Protein AF-0000000084433497 (afdb_homodimer)

pLDDT: mean 84.09, std 23.2, range [28.56, 98.94]

Radius of gyration: 24.44 Å; Cα contacts (8 Å, |Δi|>4): 474; chains: 2; bounding box: 40×87×86 Å

InterPro domains:
  IPR014905 HIRAN domain [PF08797] (32-106)
  IPR014905 HIRAN domain [SM00910] (31-132)

Sequence (270 aa):
MSNIQKPDSDITNFVGFIQKGGKLKSFGKDIFLIEVHVAGLDYIDDIDEIFNELEVNARLELFREAKNEYDKHAILVKYNGQKIGYVPRKDNYVLSKLMDGGKQLYGVVESFGIDEVYEGYPFKFVNFKIFLKDHMSNIQKPDSDITNFVGFIQKGGKLKSFGKDIFLIEVHVAGLDYIDDIDEIFNELEVNARLELFREAKNEYDKHAILVKYNGQKIGYVPRKDNYVLSKLMDGGKQLYGVVESFGIDEVYEGYPFKFVNFKIFLKDH

Foldseek 3Di:
DPPPPPPDVVVVVVVVCVVVPVPPPPQPDWAWDDKDKFPPQVVFPCSVVVVVVDDAFAKKAWDADCPDPVANQWIFIDDPNHTRHTGDRVPRVVVSVCVVVPWGKIKGWHDWDWDQDPPGDIDIITMIIMTTRDD/DPPPPDDDVVVVVVVVCVVVVNPPPPQPPWAWDDKDKFPPQVVFPCSVVVVVVDDAFAKKAWDADCPDPVANQWIFIDDPNHTRHTGDRVPRVVVSVCVVVPWGKIKGWHDWDWDQDPPGDIDIITMIIMTTNDD

Secondary structure (DSSP, 8-state):
--------HHHHHHHHHHHTT---------EEEEEEEPBTGGG-TTHHHHHHH--TT-EEEEEE-TT-SS-TT-EEEEETTEEEEE--GGGHHHHHHHHHTT--EEEEEEEEEEEE-GGG-EEEEEEEEEEE---/--------HHHHHHHHHHHTT---------EEEEEEEPBTGGG-TTHHHHHHH--TT-EEEEEE-TT-SS-TT-EEEEETTEEEEE--GGGHHHHHHHHHTT--EEEEEEEEEEEE-GGG-EEEEEEEEEEE---

Nearest PDB structures (foldseek):
  3k2y-assembly1_A  TM=7.939E-01  e=2.963E-07  Lactiplantibacillus plantarum
  4xzg-assembly1_A  TM=7.074E-01  e=1.454E-05  Homo sapiens
  8xaw-assembly1_D  TM=4.330E-01  e=8.817E-01  Escherichia coli
  8csp-assembly1_H  TM=4.827E-01  e=5.227E+00  Homo sapiens
  8csu-assembly1_H  TM=4.860E-01  e=5.227E+00  Homo sapiens

Structure (mmCIF, N/CA/C/O backbone):
data_AF-0000000084433497-model_v1
#
loop_
_entity.id
_entity.type
_entity.pdbx_description
1 polymer 'HIRAN domain-containing protein'
#
loop_
_atom_site.group_PDB
_atom_site.id
_atom_site.type_symbol
_atom_site.label_atom_id
_atom_site.label_alt_id
_atom_site.label_comp_id
_atom_site.label_asym_id
_atom_site.label_entity_id
_atom_site.label_seq_id
_atom_site.pdbx_PDB_ins_code
_atom_site.Cartn_x
_atom_site.Cartn_y
_atom_site.Cartn_z
_atom_site.occupancy
_atom_site.B_iso_or_equiv
_atom_site.auth_seq_id
_atom_site.auth_comp_id
_atom_site.auth_asym_id
_atom_site.auth_atom_id
_atom_site.pdbx_PDB_model_num
ATOM 1 N N . MET A 1 1 ? -16.547 53.562 -1.597 1 29.92 1 MET A N 1
ATOM 2 C CA . MET A 1 1 ? -16.344 53.031 -2.939 1 29.92 1 MET A CA 1
ATOM 3 C C . MET A 1 1 ? -15.93 51.562 -2.883 1 29.92 1 MET A C 1
ATOM 5 O O . MET A 1 1 ? -14.914 51.219 -2.266 1 29.92 1 MET A O 1
ATOM 9 N N . SER A 1 2 ? -16.906 50.625 -2.893 1 29.84 2 SER A N 1
ATOM 10 C CA . SER A 1 2 ? -16.922 49.219 -2.449 1 29.84 2 SER A CA 1
ATOM 11 C C . SER A 1 2 ? -16.078 48.344 -3.359 1 29.84 2 SER A C 1
ATOM 13 O O . SER A 1 2 ? -16.312 48.281 -4.566 1 29.84 2 SER A O 1
ATOM 15 N N . ASN A 1 3 ? -14.805 48.25 -3.154 1 28.56 3 ASN A N 1
ATOM 16 C CA . ASN A 1 3 ? -13.812 47.531 -3.941 1 28.56 3 ASN A CA 1
ATOM 17 C C . ASN A 1 3 ? -14.172 46.031 -4.07 1 28.56 3 ASN A C 1
ATOM 19 O O . ASN A 1 3 ? -14.039 45.281 -3.111 1 28.56 3 ASN A O 1
ATOM 23 N N . ILE A 1 4 ? -15.125 45.719 -4.859 1 32.56 4 ILE A N 1
ATOM 24 C CA . ILE A 1 4 ? -15.625 44.375 -5.148 1 32.56 4 ILE A CA 1
ATOM 25 C C . ILE A 1 4 ? -14.484 43.5 -5.648 1 32.56 4 ILE A C 1
ATOM 27 O O . ILE A 1 4 ? -13.828 43.812 -6.645 1 32.56 4 ILE A O 1
ATOM 31 N N . GLN A 1 5 ? -13.773 42.844 -4.73 1 35.19 5 GLN A N 1
ATOM 32 C CA . GLN A 1 5 ? -12.688 41.906 -5.008 1 35.19 5 GLN A CA 1
ATOM 33 C C . GLN A 1 5 ? -13.086 40.938 -6.109 1 35.19 5 GLN A C 1
ATOM 35 O O . GLN A 1 5 ? -14.18 40.344 -6.082 1 35.19 5 GLN A O 1
ATOM 40 N N . LYS A 1 6 ? -12.43 40.969 -7.246 1 39.44 6 LYS A N 1
ATOM 41 C CA . LYS A 1 6 ? -12.594 40.219 -8.492 1 39.44 6 LYS A CA 1
ATOM 42 C C . LYS A 1 6 ? -12.625 38.719 -8.227 1 39.44 6 LYS A C 1
ATOM 44 O O . LYS A 1 6 ? -11.789 38.188 -7.484 1 39.44 6 LYS A O 1
ATOM 49 N N . PRO A 1 7 ? -13.789 38.062 -8.438 1 37.16 7 PRO A N 1
ATOM 50 C CA . PRO A 1 7 ? -13.875 36.625 -8.258 1 37.16 7 PRO A CA 1
ATOM 51 C C . PRO A 1 7 ? -12.68 35.875 -8.844 1 37.16 7 PRO A C 1
ATOM 53 O O . PRO A 1 7 ? -12.078 36.344 -9.82 1 37.16 7 PRO A O 1
ATOM 56 N N . ASP A 1 8 ? -11.984 35.156 -8.047 1 35.94 8 ASP A N 1
ATOM 57 C CA . ASP A 1 8 ? -10.781 34.438 -8.422 1 35.94 8 ASP A CA 1
ATOM 58 C C . ASP A 1 8 ? -10.969 33.719 -9.758 1 35.94 8 ASP A C 1
ATOM 60 O O . ASP A 1 8 ? -12.008 33.094 -9.984 1 35.94 8 ASP A O 1
ATOM 64 N N . SER A 1 9 ? -10.227 34 -10.727 1 43.66 9 SER A N 1
ATOM 65 C CA . SER A 1 9 ? -10.164 33.625 -12.133 1 43.66 9 SER A CA 1
ATOM 66 C C . SER A 1 9 ? -10.289 32.094 -12.281 1 43.66 9 SER A C 1
ATOM 68 O O . SER A 1 9 ? -10.922 31.609 -13.219 1 4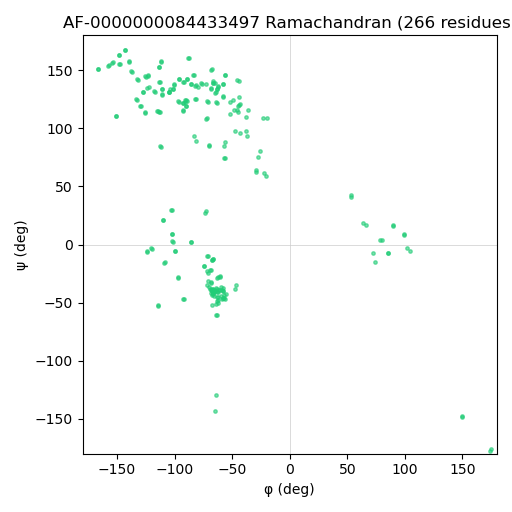3.66 9 SER A O 1
ATOM 70 N N . ASP A 1 10 ? -9.641 31.453 -11.305 1 42.16 10 ASP A N 1
ATOM 71 C CA . ASP A 1 10 ? -9.602 30.016 -11.461 1 42.16 10 ASP A CA 1
ATOM 72 C C . ASP A 1 10 ? -10.992 29.406 -11.258 1 42.16 10 ASP A C 1
ATOM 74 O O . ASP A 1 10 ? -11.367 28.453 -11.945 1 42.16 10 ASP A O 1
ATOM 78 N N . ILE A 1 11 ? -11.719 29.906 -10.352 1 42.97 11 ILE A N 1
ATOM 79 C CA . ILE A 1 11 ? -13.102 29.484 -10.188 1 42.97 11 ILE A CA 1
ATOM 80 C C . ILE A 1 11 ? -13.922 29.891 -11.406 1 42.97 11 ILE A C 1
ATOM 82 O O . ILE A 1 11 ? -14.727 29.109 -11.914 1 42.97 11 ILE A O 1
ATOM 86 N N . THR A 1 12 ? -13.617 31.031 -11.867 1 45.81 12 THR A N 1
ATOM 87 C CA . THR A 1 12 ? -14.352 31.562 -13.016 1 45.81 12 THR A CA 1
ATOM 88 C C . THR A 1 12 ? -14.055 30.734 -14.266 1 45.81 12 THR A C 1
ATOM 90 O O . THR A 1 12 ? -14.969 30.422 -15.031 1 45.81 12 THR A O 1
ATOM 93 N N . ASN A 1 13 ? -12.766 30.312 -14.375 1 47.28 13 ASN A N 1
ATOM 94 C CA . ASN A 1 13 ? -12.438 29.484 -15.523 1 47.28 13 ASN A CA 1
ATOM 95 C C . ASN A 1 13 ? -13.039 28.094 -15.391 1 47.28 13 ASN A C 1
ATOM 97 O O . ASN A 1 13 ? -13.461 27.484 -16.391 1 47.28 13 ASN A O 1
ATOM 101 N N . PHE A 1 14 ? -13.102 27.578 -14.102 1 45.62 14 PHE A N 1
ATOM 102 C CA . PHE A 1 14 ? -13.812 26.328 -13.867 1 45.62 14 PHE A CA 1
ATOM 103 C C . PHE A 1 14 ? -15.305 26.484 -14.133 1 45.62 14 PHE A C 1
ATOM 105 O O . PHE A 1 14 ? -15.914 25.641 -14.789 1 45.62 14 PHE A O 1
ATOM 112 N N . VAL A 1 15 ? -15.82 27.469 -13.703 1 44.88 15 VAL A N 1
ATOM 113 C CA . VAL A 1 15 ? -17.234 27.75 -13.969 1 44.88 15 VAL A CA 1
ATOM 114 C C . VAL A 1 15 ? -17.438 27.938 -15.469 1 44.88 15 VAL A C 1
ATOM 116 O O . VAL A 1 15 ? -18.406 27.406 -16.047 1 44.88 15 VAL A O 1
ATOM 119 N N . GLY A 1 16 ? -16.625 28.734 -16.047 1 45.44 16 GLY A N 1
ATOM 120 C CA . GLY A 1 16 ? -16.703 28.969 -17.484 1 45.44 16 GLY A CA 1
ATOM 121 C C . GLY A 1 16 ? -16.531 27.703 -18.297 1 45.44 16 GLY A C 1
ATOM 122 O O . GLY A 1 16 ? -17.219 27.5 -19.297 1 45.44 16 GLY A O 1
ATOM 123 N N . PHE A 1 17 ? -15.508 26.891 -17.953 1 43.94 17 PHE A N 1
ATOM 124 C CA . PHE A 1 17 ? -15.383 25.594 -18.609 1 43.94 17 PHE A CA 1
ATOM 125 C C . PHE A 1 17 ? -16.656 24.781 -18.453 1 43.94 17 PHE A C 1
ATOM 127 O O . PHE A 1 17 ? -17.141 24.172 -19.406 1 43.94 17 PHE A O 1
ATOM 134 N N . ILE A 1 18 ? -17.25 24.797 -17.25 1 43.66 18 ILE A N 1
ATOM 135 C CA . ILE A 1 18 ? -18.562 24.156 -17.109 1 43.66 18 ILE A CA 1
ATOM 136 C C . ILE A 1 18 ? -19.562 24.812 -18.047 1 43.66 18 ILE A C 1
ATOM 138 O O . ILE A 1 18 ? -20.344 24.125 -18.719 1 43.66 18 ILE A O 1
ATOM 142 N N . GLN A 1 19 ? -19.625 25.938 -18.156 1 45.34 19 GLN A N 1
ATOM 143 C CA . GLN A 1 19 ? -20.578 26.672 -18.969 1 45.34 19 GLN A CA 1
ATOM 144 C C . GLN A 1 19 ? -20.328 26.422 -20.453 1 45.34 19 GLN A C 1
ATOM 146 O O . GLN A 1 19 ? -21.266 26.453 -21.266 1 45.34 19 GLN A O 1
ATOM 151 N N . LYS A 1 20 ? -19.156 26.578 -20.984 1 47.53 20 LYS A N 1
ATOM 152 C CA . LYS A 1 20 ? -18.891 26.438 -22.422 1 47.53 20 LYS A CA 1
ATOM 153 C C . LYS A 1 20 ? -18.938 24.984 -22.859 1 47.53 20 LYS A C 1
ATOM 155 O O . LYS A 1 20 ? -18.484 24.641 -23.953 1 47.53 20 LYS A O 1
ATOM 160 N N . GLY A 1 21 ? -19.609 24.062 -22.344 1 42.56 21 GLY A N 1
ATOM 161 C CA . GLY A 1 21 ? -19.766 22.656 -22.672 1 42.56 21 GLY A CA 1
ATOM 162 C C . GLY A 1 21 ? -18.562 21.812 -22.312 1 42.56 21 GLY A C 1
ATOM 163 O O . GLY A 1 21 ? -18.344 20.75 -22.906 1 42.56 21 GLY A O 1
ATOM 164 N N . GLY A 1 22 ? -17.547 22.531 -22.078 1 41.94 22 GLY A N 1
ATOM 165 C CA . GLY A 1 22 ? -16.375 21.734 -21.734 1 41.94 22 GLY A CA 1
ATOM 166 C C . GLY A 1 22 ? -16.688 20.594 -20.781 1 41.94 22 GLY A C 1
ATOM 167 O O . GLY A 1 22 ? -17.469 20.766 -19.828 1 41.94 22 GLY A O 1
ATOM 168 N N . LYS A 1 23 ? -16.875 19.469 -21.438 1 38.09 23 LYS A N 1
ATOM 169 C CA . LYS A 1 23 ? -17.062 18.266 -20.625 1 38.09 23 LYS A CA 1
ATOM 170 C C . LYS A 1 23 ? -16.172 18.281 -19.391 1 38.09 23 LYS A C 1
ATOM 172 O O . LYS A 1 23 ? -14.977 18.578 -19.5 1 38.09 23 LYS A O 1
ATOM 177 N N . LEU A 1 24 ? -16.703 18.672 -18.266 1 36.91 24 LEU A N 1
ATOM 178 C CA . LEU A 1 24 ? -16.047 18.453 -16.969 1 36.91 24 LEU A CA 1
ATOM 179 C C . LEU A 1 24 ? -15.148 17.219 -17.031 1 36.91 24 LEU A C 1
ATOM 181 O O . LEU A 1 24 ? -15.602 16.125 -17.406 1 36.91 24 LEU A O 1
ATOM 185 N N . LYS A 1 25 ? -13.992 17.281 -17.656 1 40.19 25 LYS A N 1
ATOM 186 C CA . LYS A 1 25 ? -13.117 16.141 -17.438 1 40.19 25 LYS A CA 1
ATOM 187 C C . LYS A 1 25 ? -13.523 15.375 -16.188 1 40.19 25 LYS A C 1
ATOM 189 O O . LYS A 1 25 ? -13.938 15.969 -15.195 1 40.19 25 LYS A O 1
ATOM 194 N N . SER A 1 26 ? -14.062 14.234 -16.312 1 43.25 26 SER A N 1
ATOM 195 C CA . SER A 1 26 ? -14.398 13.391 -15.172 1 43.25 26 SER A CA 1
ATOM 196 C C . SER A 1 26 ? -13.461 13.641 -13.992 1 43.25 26 SER A C 1
ATOM 198 O O . SER A 1 26 ? -12.25 13.492 -14.125 1 43.25 26 SER A O 1
ATOM 200 N N . PHE A 1 27 ? -13.367 14.781 -13.391 1 47.59 27 PHE A N 1
ATOM 201 C CA . PHE A 1 27 ? -12.586 14.984 -12.172 1 47.59 27 PHE A CA 1
ATOM 202 C C . PHE A 1 27 ? -12.391 13.664 -11.43 1 47.59 27 PHE A C 1
ATOM 204 O O . PHE A 1 27 ? -13.32 13.156 -10.797 1 47.59 27 PHE A O 1
ATOM 211 N N . GLY A 1 28 ? -11.742 12.82 -12.148 1 56.59 28 GLY A N 1
ATOM 212 C CA . GLY A 1 28 ? -11.57 11.57 -11.422 1 56.59 28 GLY A CA 1
ATOM 213 C C . GLY A 1 28 ? -11.352 11.766 -9.938 1 56.59 28 GLY A C 1
ATOM 214 O O . GLY A 1 28 ? -10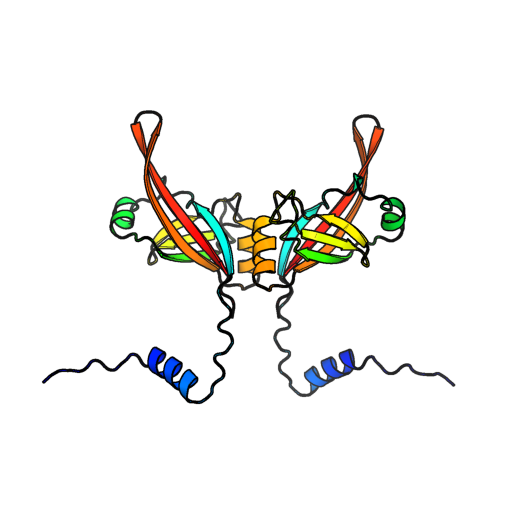.867 12.82 -9.508 1 56.59 28 GLY A O 1
ATOM 215 N N . LYS A 1 29 ? -12.25 11.32 -8.953 1 82.12 29 LYS A N 1
ATOM 216 C CA . LYS A 1 29 ? -12.148 11.391 -7.496 1 82.12 29 LYS A CA 1
ATOM 217 C C . LYS A 1 29 ? -10.82 10.812 -7.004 1 82.12 29 LYS A C 1
ATOM 219 O O . LYS A 1 29 ? -10.383 9.766 -7.48 1 82.12 29 LYS A O 1
ATOM 224 N N . ASP A 1 30 ? -10.039 11.68 -6.25 1 96.75 30 ASP A N 1
ATOM 225 C CA . ASP A 1 30 ? -8.836 11.203 -5.582 1 96.75 30 ASP A CA 1
ATOM 226 C C . ASP A 1 30 ? -9.078 9.859 -4.895 1 96.75 30 ASP A C 1
ATOM 228 O O . ASP A 1 30 ? -10.203 9.562 -4.48 1 96.75 30 ASP A O 1
ATOM 232 N N . ILE A 1 31 ? -8.148 9.07 -4.973 1 98.12 31 ILE A N 1
ATOM 233 C CA . ILE A 1 31 ? -8.273 7.711 -4.457 1 98.12 31 ILE A CA 1
ATOM 234 C C . ILE A 1 31 ? -7.773 7.66 -3.014 1 98.12 31 ILE A C 1
A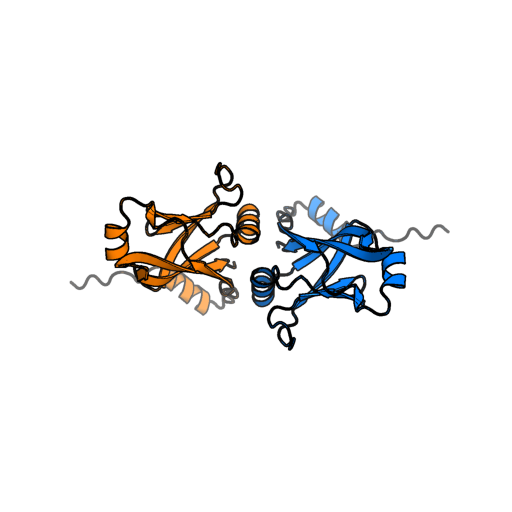TOM 236 O O . ILE A 1 31 ? -6.617 7.988 -2.742 1 98.12 31 ILE A O 1
ATOM 240 N N . PHE A 1 32 ? -8.641 7.238 -2.072 1 98.62 32 PHE A N 1
ATOM 241 C CA . PHE A 1 32 ? -8.211 6.949 -0.708 1 98.62 32 PHE A CA 1
ATOM 242 C C . PHE A 1 32 ? -7.328 5.707 -0.672 1 98.62 32 PHE A C 1
ATOM 244 O O . PHE A 1 32 ? -7.668 4.68 -1.258 1 98.62 32 PHE A O 1
ATOM 251 N N . LEU A 1 33 ? -6.211 5.828 0.073 1 98.88 33 LEU A N 1
ATOM 252 C CA . LEU A 1 33 ? -5.289 4.699 0.069 1 98.88 33 LEU A CA 1
ATOM 253 C C . LEU A 1 33 ? -5.207 4.059 1.451 1 98.88 33 LEU A C 1
ATOM 255 O O . LEU A 1 33 ? -5.402 2.85 1.592 1 98.88 33 LEU A O 1
ATOM 259 N N . ILE A 1 34 ? -4.945 4.879 2.475 1 98.94 34 ILE A N 1
ATOM 260 C CA . ILE A 1 34 ? -4.758 4.312 3.807 1 98.94 34 ILE A CA 1
ATOM 261 C C . ILE A 1 34 ? -4.805 5.422 4.852 1 98.94 34 ILE A C 1
ATOM 263 O O . ILE A 1 34 ? -4.539 6.586 4.543 1 98.94 34 ILE A O 1
ATOM 267 N N . GLU A 1 35 ? -5.23 5.117 6.047 1 98.94 35 GLU A N 1
ATOM 268 C CA . GLU A 1 35 ? -5.141 5.992 7.215 1 98.94 35 GLU A CA 1
ATOM 269 C C . GLU A 1 35 ? -4.043 5.531 8.164 1 98.94 35 GLU A C 1
ATOM 271 O O . GLU A 1 35 ? -3.967 4.348 8.508 1 98.94 35 GLU A O 1
ATOM 276 N N . VAL A 1 36 ? -3.189 6.492 8.57 1 98.88 36 VAL A N 1
ATOM 277 C CA . VAL A 1 36 ? -2.074 6.145 9.445 1 98.88 36 VAL A CA 1
ATOM 278 C C . VAL A 1 36 ? -1.84 7.266 10.453 1 98.88 36 VAL A C 1
ATOM 280 O O . VAL A 1 36 ? -2.447 8.336 10.359 1 98.88 36 VAL A O 1
ATOM 283 N N . HIS A 1 37 ? -1.055 6.977 11.453 1 98.5 37 HIS A N 1
ATOM 284 C CA . HIS A 1 37 ? -0.572 8.023 12.352 1 98.5 37 HIS A CA 1
ATOM 285 C C . HIS A 1 37 ? 0.72 8.641 11.828 1 98.5 37 HIS A C 1
ATOM 287 O O . HIS A 1 37 ? 1.404 8.047 10.992 1 98.5 37 HIS A O 1
ATOM 293 N N . VAL A 1 38 ? 1.019 9.82 12.312 1 98.75 38 VAL A N 1
ATOM 294 C CA . VAL A 1 38 ? 2.316 10.414 12 1 98.75 38 VAL A CA 1
ATOM 295 C C . VAL A 1 38 ? 3.383 9.836 12.93 1 98.75 38 VAL A C 1
ATOM 297 O O . VAL A 1 38 ? 3.246 9.883 14.156 1 98.75 38 VAL A O 1
ATOM 300 N N . ALA A 1 39 ? 4.422 9.297 12.344 1 98.62 39 ALA A N 1
ATOM 301 C CA . ALA A 1 39 ? 5.551 8.781 13.109 1 98.62 39 ALA A CA 1
ATOM 302 C C . ALA A 1 39 ? 6.551 9.891 13.422 1 98.62 39 ALA A C 1
ATOM 304 O O . ALA A 1 39 ? 6.809 10.758 12.578 1 98.62 39 ALA A O 1
ATOM 305 N N . GLY A 1 40 ? 7.074 9.898 14.641 1 97 40 GLY A N 1
ATOM 306 C CA . GLY A 1 40 ? 8.18 10.773 14.992 1 97 40 GLY A CA 1
ATOM 307 C C . GLY A 1 40 ? 7.73 12.125 15.5 1 97 40 GLY A C 1
ATOM 308 O O . GLY A 1 40 ? 8.531 13.055 15.602 1 97 40 GLY A O 1
ATOM 309 N N . LEU A 1 41 ? 6.531 12.242 15.875 1 96 41 LEU A N 1
ATOM 310 C CA . LEU A 1 41 ? 5.984 13.508 16.359 1 96 41 LEU A CA 1
ATOM 311 C C . LEU A 1 41 ? 6.75 13.992 17.594 1 96 41 LEU A C 1
ATOM 313 O O . LEU A 1 41 ? 6.984 15.188 17.75 1 96 41 LEU A O 1
ATOM 317 N N . ASP A 1 42 ? 7.125 13.094 18.391 1 91.81 42 ASP A N 1
ATOM 318 C CA . ASP A 1 42 ? 7.754 13.406 19.672 1 91.81 42 ASP A CA 1
ATOM 319 C C . ASP A 1 42 ? 9.133 14.031 19.469 1 91.81 42 ASP A C 1
ATOM 321 O O . ASP A 1 42 ? 9.688 14.633 20.391 1 91.81 42 ASP A O 1
ATOM 325 N N . TYR A 1 43 ? 9.688 13.984 18.344 1 94.69 43 TYR A N 1
ATOM 326 C CA . TYR A 1 43 ? 11.039 14.461 18.078 1 94.69 43 TYR A CA 1
ATOM 327 C C . TYR A 1 43 ? 11.016 15.82 17.391 1 94.69 43 TYR A C 1
ATOM 329 O O . TYR A 1 43 ? 12.062 16.375 17.062 1 94.69 43 TYR A O 1
ATOM 337 N N . ILE A 1 44 ? 9.828 16.312 17.234 1 95.25 44 ILE A N 1
ATOM 338 C CA . ILE A 1 44 ? 9.68 17.609 16.562 1 95.25 44 ILE A CA 1
ATOM 339 C C . ILE A 1 44 ? 9.719 18.734 17.609 1 95.25 44 ILE A C 1
ATOM 341 O O . ILE A 1 44 ? 8.852 18.797 18.484 1 95.25 44 ILE A O 1
ATOM 345 N N . ASP A 1 45 ? 10.625 19.656 17.406 1 93.19 45 ASP A N 1
ATOM 346 C CA . ASP A 1 45 ? 10.883 20.688 18.391 1 93.19 45 ASP A CA 1
ATOM 347 C C . ASP A 1 45 ? 9.688 21.641 18.531 1 93.19 45 ASP A C 1
ATOM 349 O O . ASP A 1 45 ? 9.328 22.031 19.625 1 93.19 45 ASP A O 1
ATOM 353 N N . ASP A 1 46 ? 9.016 22.016 17.469 1 93.44 46 ASP A N 1
ATOM 354 C CA . ASP A 1 46 ? 7.973 23.031 17.469 1 93.44 46 ASP A CA 1
ATOM 355 C C . ASP A 1 46 ? 6.586 22.391 17.422 1 93.44 46 ASP A C 1
ATOM 357 O O . ASP A 1 46 ? 5.629 23.016 16.953 1 93.44 46 ASP A O 1
ATOM 361 N N . ILE A 1 47 ? 6.465 21.203 17.969 1 94.56 47 ILE A N 1
ATOM 362 C CA . ILE A 1 47 ? 5.23 20.438 17.797 1 94.56 47 ILE A CA 1
ATOM 363 C C . ILE A 1 47 ? 4.094 21.125 18.562 1 94.56 47 ILE A C 1
ATOM 365 O O . ILE A 1 47 ? 2.947 21.125 18.109 1 94.56 47 ILE A O 1
ATOM 369 N N . ASP A 1 48 ? 4.387 21.75 19.672 1 93.88 48 ASP A N 1
ATOM 370 C CA . ASP A 1 48 ? 3.355 22.453 20.438 1 93.88 48 ASP A CA 1
ATOM 371 C C . ASP A 1 48 ? 2.742 23.594 19.641 1 93.88 48 ASP A C 1
ATOM 373 O O . ASP A 1 48 ? 1.522 23.766 19.625 1 93.88 48 ASP A O 1
ATOM 377 N N . GLU A 1 49 ? 3.545 24.359 19 1 95.44 49 GLU A N 1
ATOM 378 C CA . GLU A 1 49 ? 3.066 25.453 18.172 1 95.44 49 GLU A CA 1
ATOM 379 C C . GLU A 1 49 ? 2.242 24.953 16.984 1 95.44 49 GLU A C 1
ATOM 381 O O . GLU A 1 49 ? 1.215 25.531 16.641 1 95.44 49 GLU A O 1
ATOM 386 N N . ILE A 1 50 ? 2.66 23.844 16.438 1 95.94 50 ILE A N 1
ATOM 387 C CA . ILE A 1 50 ? 1.968 23.266 15.289 1 95.94 50 ILE A CA 1
ATOM 388 C C . ILE A 1 50 ? 0.587 22.766 15.719 1 95.94 50 ILE A C 1
ATOM 390 O O . ILE A 1 50 ? -0.401 22.984 15.016 1 95.94 50 ILE A O 1
ATOM 394 N N . PHE A 1 51 ? 0.541 22.156 16.859 1 95.81 51 PHE A N 1
ATOM 395 C CA . PHE A 1 51 ? -0.721 21.625 17.359 1 95.81 51 PHE A CA 1
ATOM 396 C C . PHE A 1 51 ? -1.723 22.75 17.594 1 95.81 51 PHE A C 1
ATOM 398 O O . PHE A 1 51 ? -2.934 22.531 17.531 1 95.81 51 PHE A O 1
ATOM 405 N N . ASN A 1 52 ? -1.267 23.969 17.906 1 96.06 52 ASN A N 1
ATOM 406 C CA . ASN A 1 52 ? -2.139 25.125 18.109 1 96.06 52 ASN A CA 1
ATOM 407 C C . ASN A 1 52 ? -2.799 25.562 16.797 1 96.06 52 ASN A C 1
ATOM 409 O O . ASN A 1 52 ? -3.844 26.219 16.828 1 96.06 52 ASN A O 1
ATOM 413 N N . GLU A 1 53 ? -2.16 25.172 15.688 1 97.06 53 GLU A N 1
ATOM 414 C CA . GLU A 1 53 ? -2.648 25.625 14.391 1 97.06 53 GLU A CA 1
ATOM 415 C C . GLU A 1 53 ? -3.293 24.484 13.609 1 97.06 53 GLU A C 1
ATOM 417 O O . GLU A 1 53 ? -4.023 24.719 12.641 1 97.06 53 GLU A O 1
ATOM 422 N N . LEU A 1 54 ? -3.031 23.312 14.031 1 97.69 54 LEU A N 1
ATOM 423 C CA . LEU A 1 54 ? -3.486 22.125 13.32 1 97.69 54 LEU A CA 1
ATOM 424 C C . LEU A 1 54 ? -5.008 22.031 13.328 1 97.69 54 LEU A C 1
ATOM 426 O O . LEU A 1 54 ? -5.645 22.344 14.336 1 97.69 54 LEU A O 1
ATOM 430 N N . GLU A 1 55 ? -5.598 21.625 12.148 1 97.94 55 GLU A N 1
ATOM 431 C CA . GLU A 1 55 ? -7.043 21.484 12.008 1 97.94 55 GLU A CA 1
ATOM 432 C C . GLU A 1 55 ? -7.406 20.141 11.359 1 97.94 55 GLU A C 1
ATOM 434 O O . GLU A 1 55 ? -6.707 19.672 10.461 1 97.94 55 GLU A O 1
ATOM 439 N N . VAL A 1 56 ? -8.5 19.594 11.883 1 98.38 56 VAL A N 1
ATOM 440 C CA . VAL A 1 56 ? -9.07 18.438 11.195 1 98.38 56 VAL A CA 1
ATOM 441 C C . VAL A 1 56 ? -9.406 18.812 9.75 1 98.38 56 VAL A C 1
ATOM 443 O O . VAL A 1 56 ? -9.875 19.922 9.484 1 98.38 56 VAL A O 1
ATOM 446 N N . ASN A 1 57 ? -9.109 17.906 8.836 1 98.62 57 ASN A N 1
ATOM 447 C CA . ASN A 1 57 ? -9.344 18.062 7.41 1 98.62 57 ASN A CA 1
ATOM 448 C C . ASN A 1 57 ? -8.273 18.938 6.754 1 98.62 57 ASN A C 1
ATOM 450 O O . ASN A 1 57 ? -8.328 19.188 5.551 1 98.62 57 ASN A O 1
ATOM 454 N N . ALA A 1 58 ? -7.324 19.312 7.516 1 98.44 58 ALA A N 1
ATOM 455 C CA . ALA A 1 58 ? -6.215 20.062 6.934 1 98.44 58 ALA A CA 1
ATOM 456 C C . ALA A 1 58 ? -5.391 19.188 5.996 1 98.44 58 ALA A C 1
ATOM 458 O O . ALA A 1 58 ? -5.258 17.984 6.223 1 98.44 58 ALA A O 1
ATOM 459 N N . ARG A 1 59 ? -4.816 19.891 5 1 98.5 59 ARG A N 1
ATOM 460 C CA . ARG A 1 59 ? -3.957 19.203 4.035 1 98.5 59 ARG A CA 1
ATOM 461 C C . ARG A 1 59 ? -2.551 19.016 4.594 1 98.5 59 ARG A C 1
ATOM 463 O O . ARG A 1 59 ? -1.989 19.922 5.203 1 98.5 59 ARG A O 1
ATOM 470 N N . LEU A 1 60 ? -2.066 17.797 4.34 1 98.81 60 LEU A N 1
ATOM 471 C CA . LEU A 1 60 ? -0.663 17.516 4.621 1 98.81 60 LEU A CA 1
ATOM 472 C C . LEU A 1 60 ? 0.104 17.25 3.33 1 98.81 60 LEU A C 1
ATOM 474 O O . LEU A 1 60 ? -0.418 16.609 2.416 1 98.81 60 LEU A O 1
ATOM 478 N N . GLU A 1 61 ? 1.287 17.75 3.271 1 98.81 61 GLU A N 1
ATOM 479 C CA . GLU A 1 61 ? 2.18 17.469 2.146 1 98.81 61 GLU A CA 1
ATOM 480 C C . GLU A 1 61 ? 3.066 16.266 2.422 1 98.81 61 GLU A C 1
ATOM 482 O O . GLU A 1 61 ? 3.545 16.078 3.545 1 98.81 61 GLU A O 1
ATOM 487 N N . LEU A 1 62 ? 3.215 15.508 1.383 1 98.94 62 LEU A N 1
ATOM 488 C CA . LEU A 1 62 ? 4.062 14.32 1.477 1 98.94 62 LEU A CA 1
ATOM 489 C C . LEU A 1 62 ? 5.25 14.43 0.525 1 98.94 62 LEU A C 1
ATOM 491 O O . LEU A 1 62 ? 5.082 14.758 -0.652 1 98.94 62 LEU A O 1
ATOM 495 N N . PHE A 1 63 ? 6.418 14.148 1.083 1 98.88 63 PHE A N 1
ATOM 496 C CA . PHE A 1 63 ? 7.625 14.211 0.271 1 98.88 63 PHE A CA 1
ATOM 497 C C . PHE A 1 63 ? 8.422 12.914 0.369 1 98.88 63 PHE A C 1
ATOM 499 O O . PHE A 1 63 ? 8.656 12.414 1.468 1 98.88 63 PHE A O 1
ATOM 506 N N . ARG A 1 64 ? 8.82 12.391 -0.821 1 98.88 64 ARG A N 1
ATOM 507 C CA . ARG A 1 64 ? 9.703 11.234 -0.881 1 98.88 64 ARG A CA 1
ATOM 508 C C . ARG A 1 64 ? 11.117 11.594 -0.44 1 98.88 64 ARG A C 1
ATOM 510 O O . ARG A 1 64 ? 11.695 12.57 -0.929 1 98.88 64 ARG A O 1
ATOM 517 N N . GLU A 1 65 ? 11.602 10.914 0.562 1 98.62 65 GLU A N 1
ATOM 518 C CA . GLU A 1 65 ? 13.008 11.039 0.94 1 98.62 65 GLU A CA 1
ATOM 519 C C . GLU A 1 65 ? 13.773 9.75 0.657 1 98.62 65 GLU A C 1
ATOM 521 O O . GLU A 1 65 ? 14.141 9.023 1.584 1 98.62 65 GLU A O 1
ATOM 526 N N . ALA A 1 66 ? 14.195 9.578 -0.49 1 98.25 66 ALA A N 1
ATOM 527 C CA . ALA A 1 66 ? 14.781 8.336 -0.968 1 98.25 66 ALA A CA 1
ATOM 528 C C . ALA A 1 66 ? 16.188 8.141 -0.406 1 98.25 66 ALA A C 1
ATOM 530 O O . ALA A 1 66 ? 16.688 7.016 -0.336 1 98.25 66 ALA A O 1
ATOM 531 N N . LYS A 1 67 ? 16.812 9.172 0.063 1 98.06 67 LYS A N 1
ATOM 532 C CA . LYS A 1 67 ? 18.188 9.102 0.565 1 98.06 67 LYS A CA 1
ATOM 533 C C . LYS A 1 67 ? 18.203 9.078 2.092 1 98.06 67 LYS A C 1
ATOM 535 O O . LYS A 1 67 ? 19.266 9.242 2.703 1 98.06 67 LYS A O 1
ATOM 540 N N . ASN A 1 68 ? 17.047 8.938 2.641 1 98.31 68 ASN A N 1
ATOM 541 C CA . ASN A 1 68 ? 17 8.844 4.094 1 98.31 68 ASN A CA 1
ATOM 542 C C . ASN A 1 68 ? 17.844 7.676 4.609 1 98.31 68 ASN A C 1
ATOM 544 O O . ASN A 1 68 ? 17.688 6.543 4.156 1 98.31 68 ASN A O 1
ATOM 548 N N . GLU A 1 69 ? 18.75 7.836 5.535 1 97.88 69 GLU A N 1
ATOM 549 C CA . GLU A 1 69 ? 19.703 6.84 6.012 1 97.88 69 GLU A CA 1
ATOM 550 C C . GLU A 1 69 ? 19.016 5.762 6.84 1 97.88 69 GLU A C 1
ATOM 552 O O . GLU A 1 69 ? 19.516 4.637 6.938 1 97.88 69 GLU A O 1
ATOM 557 N N . TYR A 1 70 ? 17.891 6.066 7.387 1 97.81 70 TYR A N 1
ATOM 558 C CA . TYR A 1 70 ? 17.219 5.16 8.305 1 97.81 70 TYR A CA 1
ATOM 559 C C . TYR A 1 70 ? 16.156 4.344 7.582 1 97.81 70 TYR A C 1
ATOM 561 O O . TYR A 1 70 ? 15.82 3.232 8 1 97.81 70 TYR A O 1
ATOM 569 N N . ASP A 1 71 ? 15.625 4.883 6.57 1 98.5 71 ASP A N 1
ATOM 570 C CA . ASP A 1 71 ? 14.531 4.266 5.824 1 98.5 71 ASP A CA 1
ATOM 571 C C . ASP A 1 71 ? 14.562 4.684 4.355 1 98.5 71 ASP A C 1
ATOM 573 O O . ASP A 1 71 ? 14.195 5.812 4.02 1 98.5 71 ASP A O 1
ATOM 577 N N . LYS A 1 72 ? 14.867 3.785 3.488 1 98.69 72 LYS A N 1
ATOM 578 C CA . LYS A 1 72 ? 14.984 4.105 2.068 1 98.69 72 LYS A CA 1
ATOM 579 C C . LYS A 1 72 ? 13.609 4.375 1.455 1 98.69 72 LYS A C 1
ATOM 581 O O . LYS A 1 72 ? 13.516 4.863 0.327 1 98.69 72 LYS A O 1
ATOM 586 N N . HIS A 1 73 ? 12.531 4.105 2.184 1 98.88 73 HIS A N 1
ATOM 587 C CA . HIS A 1 73 ? 11.18 4.363 1.701 1 98.88 73 HIS A CA 1
ATOM 588 C C . HIS A 1 73 ? 10.523 5.512 2.465 1 98.88 73 HIS A C 1
ATOM 590 O O . HIS A 1 73 ? 9.305 5.676 2.43 1 98.88 73 HIS A O 1
ATOM 596 N N . ALA A 1 74 ? 11.281 6.316 3.051 1 98.94 74 ALA A N 1
ATOM 597 C CA . ALA A 1 74 ? 10.812 7.395 3.918 1 98.94 74 ALA A CA 1
ATOM 598 C C . ALA A 1 74 ? 9.953 8.391 3.143 1 98.94 74 ALA A C 1
ATOM 600 O O . ALA A 1 74 ? 10.305 8.789 2.029 1 98.94 74 ALA A O 1
ATOM 601 N N . ILE A 1 75 ? 8.898 8.727 3.766 1 98.94 75 ILE A N 1
ATOM 602 C CA . ILE A 1 75 ? 8.008 9.781 3.275 1 98.94 75 ILE A CA 1
ATOM 603 C C . ILE A 1 75 ? 7.801 10.828 4.363 1 98.94 75 ILE A C 1
ATOM 605 O O . ILE A 1 75 ? 7.168 10.555 5.387 1 98.94 75 ILE A O 1
ATOM 609 N N . LEU A 1 76 ? 8.312 11.977 4.07 1 98.88 76 LEU A N 1
ATOM 610 C CA . LEU A 1 76 ? 8.219 13.109 4.988 1 98.88 76 LEU A CA 1
ATOM 611 C C . LEU A 1 76 ? 6.824 13.719 4.961 1 98.88 76 LEU A C 1
ATOM 613 O O . LEU A 1 76 ? 6.23 13.875 3.889 1 98.88 76 LEU A O 1
ATOM 617 N N . VAL A 1 77 ? 6.367 14.039 6.156 1 98.94 77 VAL A N 1
ATOM 618 C CA . VAL A 1 77 ? 5.074 14.695 6.293 1 98.94 77 VAL A CA 1
ATOM 619 C C . VAL A 1 77 ? 5.273 16.141 6.758 1 98.94 77 VAL A C 1
ATOM 621 O O . VAL A 1 77 ? 5.945 16.391 7.758 1 98.94 77 VAL A O 1
ATOM 624 N N . LYS A 1 78 ? 4.637 17.047 6.023 1 98.75 78 LYS A N 1
ATOM 625 C CA . LYS A 1 78 ? 4.68 18.453 6.418 1 98.75 78 LYS A CA 1
ATOM 626 C C . LYS A 1 78 ? 3.273 19.031 6.57 1 98.75 78 LYS A C 1
ATOM 628 O O . LYS A 1 78 ? 2.359 18.641 5.84 1 98.75 78 LYS A O 1
ATOM 633 N N . TYR A 1 79 ? 3.133 19.891 7.527 1 98.56 79 TYR A N 1
ATOM 634 C CA . TYR A 1 79 ? 1.976 20.75 7.707 1 98.56 79 TYR A CA 1
ATOM 635 C C . TYR A 1 79 ? 2.355 22.219 7.516 1 98.56 79 TYR A C 1
ATOM 637 O O . TYR A 1 79 ? 3.164 22.766 8.273 1 98.56 79 TYR A O 1
ATOM 645 N N . ASN A 1 80 ? 1.812 22.797 6.5 1 96.94 80 ASN A N 1
ATOM 646 C CA . ASN A 1 80 ? 2.123 24.188 6.184 1 96.94 80 ASN A CA 1
ATOM 647 C C . ASN A 1 80 ? 3.627 24.406 6.078 1 96.94 80 ASN A C 1
ATOM 649 O O . ASN A 1 80 ? 4.16 25.359 6.672 1 96.94 80 ASN A O 1
ATOM 653 N N . GLY A 1 81 ? 4.254 23.453 5.438 1 96.94 81 GLY A N 1
ATOM 654 C CA . GLY A 1 81 ? 5.672 23.594 5.133 1 96.94 81 GLY A CA 1
ATOM 655 C C . GLY A 1 81 ? 6.57 23.141 6.27 1 96.94 81 GLY A C 1
ATOM 656 O O . GLY A 1 81 ? 7.785 23.016 6.098 1 96.94 81 GLY A O 1
ATOM 657 N N . GLN A 1 82 ? 5.992 22.844 7.383 1 97.19 82 GLN A N 1
ATOM 658 C CA . GLN A 1 82 ? 6.781 22.438 8.539 1 97.19 82 GLN A CA 1
ATOM 659 C C . GLN A 1 82 ? 6.758 20.922 8.727 1 97.19 82 GLN A C 1
ATOM 661 O O . GLN A 1 82 ? 5.688 20.312 8.695 1 97.19 82 GLN A O 1
ATOM 666 N N . LYS A 1 83 ? 7.953 20.422 8.961 1 98.12 83 LYS A N 1
ATOM 667 C CA . LYS A 1 83 ? 8.055 18.984 9.211 1 98.12 83 LYS A CA 1
ATOM 668 C C . LYS A 1 83 ? 7.332 18.594 10.5 1 98.12 83 LYS A C 1
ATOM 670 O O . LYS A 1 83 ? 7.555 19.203 11.547 1 98.12 83 LYS A O 1
ATOM 675 N N . ILE A 1 84 ? 6.508 17.562 10.352 1 98.56 84 ILE A N 1
ATOM 676 C CA . ILE A 1 84 ? 5.871 17.109 11.578 1 98.56 84 ILE A CA 1
ATOM 677 C C . ILE A 1 84 ? 6.164 15.625 11.797 1 98.56 84 ILE A C 1
ATOM 679 O O . ILE A 1 84 ? 5.758 15.039 12.805 1 98.56 84 ILE A O 1
ATOM 683 N N . GLY A 1 85 ? 6.812 14.969 10.836 1 98.62 85 GLY A N 1
ATOM 684 C CA . GLY A 1 85 ? 7.152 13.562 10.992 1 98.62 85 GLY A CA 1
ATOM 685 C C . GLY A 1 85 ? 7.184 12.805 9.68 1 98.62 85 GLY A C 1
ATOM 686 O O . GLY A 1 85 ? 7.637 13.336 8.656 1 98.62 85 GLY A O 1
ATOM 687 N N . TYR A 1 86 ? 6.816 11.508 9.766 1 98.94 86 TYR A N 1
ATOM 688 C CA . TYR A 1 86 ? 6.91 10.617 8.609 1 98.94 86 TYR A CA 1
ATOM 689 C C . TYR A 1 86 ? 5.699 9.688 8.539 1 98.94 86 TYR A C 1
ATOM 691 O O . TYR A 1 86 ? 4.984 9.516 9.531 1 98.94 86 TYR A O 1
ATOM 699 N N . VAL A 1 87 ? 5.477 9.219 7.328 1 98.94 87 VAL A N 1
ATOM 700 C CA . VAL A 1 87 ? 4.66 8.008 7.234 1 98.94 87 VAL A CA 1
ATOM 701 C C . VAL A 1 87 ? 5.371 6.848 7.926 1 98.94 87 VAL A C 1
ATOM 703 O O . VAL A 1 87 ? 6.57 6.645 7.73 1 98.94 87 VAL A O 1
ATOM 706 N N . PRO A 1 88 ? 4.57 6.078 8.781 1 98.88 88 PRO A N 1
ATOM 707 C CA . PRO A 1 88 ? 5.23 4.961 9.469 1 98.88 88 PRO A CA 1
ATOM 708 C C . PRO A 1 88 ? 5.906 3.994 8.492 1 98.88 88 PRO A C 1
ATOM 710 O O . PRO A 1 88 ? 5.352 3.695 7.434 1 98.88 88 PRO A O 1
ATOM 713 N N . ARG A 1 89 ? 7.031 3.436 8.922 1 98.75 89 ARG A N 1
ATOM 714 C CA . ARG A 1 89 ? 7.824 2.516 8.117 1 98.75 89 ARG A CA 1
ATOM 715 C C . ARG A 1 89 ? 6.992 1.31 7.688 1 98.75 89 ARG A C 1
ATOM 717 O O . ARG A 1 89 ? 7.129 0.826 6.562 1 98.75 89 ARG A O 1
ATOM 724 N N . LYS A 1 90 ? 6.203 0.839 8.547 1 98.38 90 LYS A N 1
ATOM 725 C CA . LYS A 1 90 ? 5.43 -0.373 8.281 1 98.38 90 LYS A CA 1
ATOM 726 C C . LYS A 1 90 ? 4.41 -0.147 7.172 1 98.38 90 LYS A C 1
ATOM 728 O O . LYS A 1 90 ? 3.855 -1.104 6.629 1 98.38 90 LYS A O 1
ATOM 733 N N . ASP A 1 91 ? 4.148 1.132 6.77 1 98.75 91 ASP A N 1
ATOM 734 C CA . ASP A 1 91 ? 3.061 1.434 5.848 1 98.75 91 ASP A CA 1
ATOM 735 C C . ASP A 1 91 ? 3.586 2.096 4.574 1 98.75 91 ASP A C 1
ATOM 737 O O . ASP A 1 91 ? 2.828 2.336 3.635 1 98.75 91 ASP A O 1
ATOM 741 N N . ASN A 1 92 ? 4.832 2.387 4.445 1 98.88 92 ASN A N 1
ATOM 742 C CA . ASN A 1 92 ? 5.262 3.379 3.465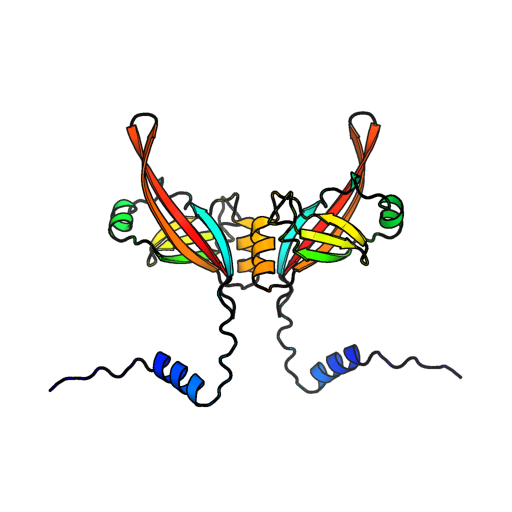 1 98.88 92 ASN A CA 1
ATOM 743 C C . ASN A 1 92 ? 5.781 2.719 2.189 1 98.88 92 ASN A C 1
ATOM 745 O O . ASN A 1 92 ? 6.02 3.398 1.189 1 98.88 92 ASN A O 1
ATOM 749 N N . TYR A 1 93 ? 5.891 1.4 2.146 1 98.88 93 TYR A N 1
ATOM 750 C CA . TYR A 1 93 ? 6.582 0.76 1.031 1 98.88 93 TYR A CA 1
ATOM 751 C C . TYR A 1 93 ? 5.844 1.007 -0.28 1 98.88 93 TYR A C 1
ATOM 753 O O . TYR A 1 93 ? 6.387 1.633 -1.194 1 98.88 93 TYR A O 1
ATOM 761 N N . VAL A 1 94 ? 4.594 0.57 -0.409 1 98.94 94 VAL A N 1
ATOM 762 C CA . VAL A 1 94 ? 3.844 0.722 -1.65 1 98.94 94 VAL A CA 1
ATOM 763 C C . VAL A 1 94 ? 3.658 2.205 -1.964 1 98.94 94 VAL A C 1
ATOM 765 O O . VAL A 1 94 ? 3.766 2.619 -3.119 1 98.94 94 VAL A O 1
ATOM 768 N N . LEU A 1 95 ? 3.377 2.998 -0.951 1 98.94 95 LEU A N 1
ATOM 769 C CA . LEU A 1 95 ? 3.221 4.438 -1.133 1 98.94 95 LEU A CA 1
ATOM 770 C C . LEU A 1 95 ? 4.48 5.047 -1.737 1 98.94 95 LEU A C 1
ATOM 772 O O . LEU A 1 95 ? 4.398 5.887 -2.639 1 98.94 95 LEU A O 1
ATOM 776 N N . SER A 1 96 ? 5.602 4.656 -1.186 1 98.94 96 SER A N 1
ATOM 777 C CA . SER A 1 96 ? 6.863 5.18 -1.707 1 98.94 96 SER A CA 1
ATOM 778 C C . SER A 1 96 ? 7.059 4.789 -3.168 1 98.94 96 SER A C 1
ATOM 780 O O . SER A 1 96 ? 7.578 5.578 -3.961 1 98.94 96 SER A O 1
ATOM 782 N N . LYS A 1 97 ? 6.688 3.578 -3.529 1 98.75 97 LYS A N 1
ATOM 783 C CA . LYS A 1 97 ? 6.82 3.129 -4.91 1 98.75 97 LYS A CA 1
ATOM 784 C C . LYS A 1 97 ? 5.918 3.936 -5.84 1 98.75 97 LYS A C 1
ATOM 786 O O . LYS A 1 97 ? 6.305 4.262 -6.961 1 98.75 97 LYS A O 1
ATOM 791 N N . LEU A 1 98 ? 4.703 4.223 -5.359 1 98.44 98 LEU A N 1
ATOM 792 C CA . LEU A 1 98 ? 3.824 5.098 -6.129 1 98.44 98 LEU A CA 1
ATOM 793 C C . LEU A 1 98 ? 4.492 6.445 -6.391 1 98.44 98 LEU A C 1
ATOM 795 O O . LEU A 1 98 ? 4.508 6.926 -7.527 1 98.44 98 LEU A O 1
ATOM 799 N N . MET A 1 99 ? 5.051 6.996 -5.414 1 98.5 99 MET A N 1
ATOM 800 C CA . MET A 1 99 ? 5.695 8.297 -5.547 1 98.5 99 MET A CA 1
ATOM 801 C C . MET A 1 99 ? 6.918 8.211 -6.453 1 98.5 99 MET A C 1
ATOM 803 O O . MET A 1 99 ? 7.145 9.094 -7.281 1 98.5 99 MET A O 1
ATOM 807 N N . ASP A 1 100 ? 7.688 7.145 -6.273 1 97.88 100 ASP A N 1
ATOM 808 C CA . ASP A 1 100 ? 8.852 6.938 -7.133 1 97.88 100 ASP A CA 1
ATOM 809 C C . ASP A 1 100 ? 8.438 6.801 -8.594 1 97.88 100 ASP A C 1
ATOM 811 O O . ASP A 1 100 ? 9.203 7.133 -9.5 1 97.88 100 ASP A O 1
ATOM 815 N N . GLY A 1 101 ? 7.25 6.344 -8.773 1 96.56 101 GLY A N 1
ATOM 816 C CA . GLY A 1 101 ? 6.715 6.207 -10.117 1 96.56 101 GLY A CA 1
ATOM 817 C C . GLY A 1 101 ? 6.074 7.477 -10.641 1 96.56 101 GLY A C 1
ATOM 818 O O . GLY A 1 101 ? 5.449 7.473 -11.703 1 96.56 101 GLY A O 1
ATOM 819 N N . GLY A 1 102 ? 6.098 8.5 -9.922 1 95.38 102 GLY A N 1
ATOM 820 C CA . GLY A 1 102 ? 5.645 9.797 -10.406 1 95.38 102 GLY A CA 1
ATOM 821 C C . GLY A 1 102 ? 4.23 10.133 -9.961 1 95.38 102 GLY A C 1
ATOM 822 O O . GLY A 1 102 ? 3.672 11.148 -10.383 1 95.38 102 GLY A O 1
ATOM 823 N N . LYS A 1 103 ? 3.717 9.352 -9.133 1 96.5 103 LYS A N 1
ATOM 824 C CA . LYS A 1 103 ? 2.367 9.641 -8.656 1 96.5 103 LYS A CA 1
ATOM 825 C C . LYS A 1 103 ? 2.393 10.648 -7.512 1 96.5 103 LYS A C 1
ATOM 827 O O . LYS A 1 103 ? 3.328 10.664 -6.711 1 96.5 103 LYS A O 1
ATOM 832 N N . GLN A 1 104 ? 1.356 11.492 -7.469 1 97.38 104 GLN A N 1
ATOM 833 C CA . GLN A 1 104 ? 1.236 12.5 -6.426 1 97.38 104 GLN A CA 1
ATOM 834 C C . GLN A 1 104 ? 0.339 12.016 -5.289 1 97.38 104 GLN A C 1
ATOM 836 O O . GLN A 1 104 ? -0.807 11.625 -5.52 1 97.38 104 GLN A O 1
ATOM 841 N N . LEU A 1 105 ? 0.906 12.016 -4.094 1 98.69 105 LEU A N 1
ATOM 842 C CA . LEU A 1 105 ? 0.158 11.695 -2.885 1 98.69 105 LEU A CA 1
ATOM 843 C C . LEU A 1 105 ? 0.038 12.914 -1.978 1 98.69 105 LEU A C 1
ATOM 845 O O . LEU A 1 105 ? 0.884 13.805 -2.018 1 98.69 105 LEU A O 1
ATOM 849 N N . TYR A 1 106 ? -1.032 12.93 -1.177 1 98.75 106 TYR A N 1
ATOM 850 C CA . TYR A 1 106 ? -1.2 13.938 -0.139 1 98.75 106 TYR A CA 1
ATOM 851 C C . TYR A 1 106 ? -1.963 13.375 1.054 1 98.75 106 TYR A C 1
ATOM 853 O O . TYR A 1 106 ? -2.516 12.273 0.981 1 98.75 106 TYR A O 1
ATOM 861 N N . GLY A 1 107 ? -1.858 14.062 2.131 1 98.81 107 GLY A N 1
ATOM 862 C CA . GLY A 1 107 ? -2.541 13.656 3.348 1 98.81 107 GLY A CA 1
ATOM 863 C C . GLY A 1 107 ? -3.664 14.602 3.744 1 98.81 107 GLY A C 1
ATOM 864 O O . GLY A 1 107 ? -3.688 15.758 3.324 1 98.81 107 GLY A O 1
ATOM 865 N N . VAL A 1 108 ? -4.59 14.117 4.512 1 98.88 108 VAL A N 1
ATOM 866 C CA . VAL A 1 108 ? -5.652 14.891 5.141 1 98.88 108 VAL A CA 1
ATOM 867 C C . VAL A 1 108 ? -5.777 14.5 6.613 1 98.88 108 VAL A C 1
ATOM 869 O O . VAL A 1 108 ? -5.969 13.328 6.934 1 98.88 108 VAL A O 1
ATOM 872 N N . VAL A 1 109 ? -5.684 15.492 7.473 1 98.88 109 VAL A N 1
ATOM 873 C CA . VAL A 1 109 ? -5.77 15.219 8.898 1 98.88 109 VAL A CA 1
ATOM 874 C C . VAL A 1 109 ? -7.148 14.664 9.242 1 98.88 109 VAL A C 1
ATOM 876 O O . VAL A 1 109 ? -8.172 15.281 8.922 1 98.88 109 VAL A O 1
ATOM 879 N N . GLU A 1 110 ? -7.121 13.469 9.828 1 98.88 110 GLU A N 1
ATOM 880 C CA . GLU A 1 110 ? -8.367 12.852 10.273 1 98.88 110 GLU A CA 1
ATOM 881 C C . GLU A 1 110 ? -8.656 13.188 11.727 1 98.88 110 GLU A C 1
ATOM 883 O O . GLU A 1 110 ? -9.797 13.5 12.078 1 98.88 110 GLU A O 1
ATOM 888 N N . SER A 1 111 ? -7.699 13.078 12.625 1 98.56 111 SER A N 1
ATOM 889 C CA . SER A 1 111 ? -7.801 13.398 14.039 1 98.56 111 SER A CA 1
ATOM 890 C C . SER A 1 111 ? -6.43 13.695 14.641 1 98.56 111 SER A C 1
ATOM 892 O O . SER A 1 111 ? -5.402 13.32 14.07 1 98.56 111 SER A O 1
ATOM 894 N N . PHE A 1 112 ? -6.43 14.469 15.703 1 98.06 112 PHE A N 1
ATOM 895 C CA . PHE A 1 112 ? -5.211 14.734 16.453 1 98.06 112 PHE A CA 1
ATOM 896 C C . PHE A 1 112 ? -5.543 15.078 17.906 1 98.06 112 PHE A C 1
ATOM 898 O O . PHE A 1 112 ? -6.68 15.438 18.219 1 98.06 112 PHE A O 1
ATOM 905 N N . GLY A 1 113 ? -4.547 14.852 18.75 1 96.12 113 GLY A N 1
ATOM 906 C CA . GLY A 1 113 ? -4.754 15.172 20.156 1 96.12 113 GLY A CA 1
ATOM 907 C C . GLY A 1 113 ? -3.594 14.75 21.031 1 96.12 113 GLY A C 1
ATOM 908 O O . GLY A 1 113 ? -2.5 14.469 20.547 1 96.12 113 GLY A O 1
ATOM 909 N N . ILE A 1 114 ? -3.875 14.992 22.266 1 92.62 114 ILE A N 1
ATOM 910 C CA . ILE A 1 114 ? -2.947 14.578 23.312 1 92.62 114 ILE A CA 1
ATOM 911 C C . ILE A 1 114 ? -3.592 13.484 24.172 1 92.62 114 ILE A C 1
ATOM 913 O O . ILE A 1 114 ? -4.727 13.641 24.625 1 92.62 114 ILE A O 1
ATOM 917 N N . ASP A 1 115 ? -2.998 12.266 24.078 1 86.12 115 ASP A N 1
ATOM 918 C CA . ASP A 1 115 ? -3.531 11.188 24.891 1 86.12 115 ASP A CA 1
ATOM 919 C C . ASP A 1 115 ? -2.619 10.898 26.094 1 86.12 115 ASP A C 1
ATOM 921 O O . ASP A 1 115 ? -1.423 11.195 26.047 1 86.12 115 ASP A O 1
ATOM 925 N N . GLU A 1 116 ? -3.262 10.82 27.234 1 75.69 116 GLU A N 1
ATOM 926 C CA . GLU A 1 116 ? -2.504 10.438 28.422 1 75.69 116 GLU A CA 1
ATOM 927 C C . GLU A 1 116 ? -2.32 8.93 28.5 1 75.69 116 GLU A C 1
ATOM 929 O O . GLU A 1 116 ? -3.289 8.172 28.375 1 75.69 116 GLU A O 1
ATOM 934 N N . VAL A 1 117 ? -1.216 8.523 27.859 1 67.25 117 VAL A N 1
ATOM 935 C CA . VAL A 1 117 ? -1.046 7.074 27.953 1 67.25 117 VAL A CA 1
ATOM 936 C C . VAL A 1 117 ? -0.832 6.676 29.406 1 67.25 117 VAL A C 1
ATOM 938 O O . VAL A 1 117 ? -0.986 7.496 30.312 1 67.25 117 VAL A O 1
ATOM 941 N N . TYR A 1 118 ? 0.409 5.781 29.5 1 61.06 118 TYR A N 1
ATOM 942 C CA . TYR A 1 118 ? 0.807 5.102 30.734 1 61.06 118 TYR A CA 1
ATOM 943 C C . TYR A 1 118 ? 1.534 6.055 31.672 1 61.06 118 TYR A C 1
ATOM 945 O O . TYR A 1 118 ? 2.455 6.762 31.25 1 61.06 118 TYR A O 1
ATOM 953 N N . GLU A 1 119 ? 1.206 6.004 32.875 1 64.19 119 GLU A N 1
ATOM 954 C CA . GLU A 1 119 ? 1.793 6.562 34.094 1 64.19 119 GLU A CA 1
ATOM 955 C C . GLU A 1 119 ? 1.78 8.086 34.062 1 64.19 119 GLU A C 1
ATOM 957 O O . GLU A 1 119 ? 2.672 8.734 34.594 1 64.19 119 GLU A O 1
ATOM 962 N N . GLY A 1 120 ? 0.932 8.547 33.188 1 70.12 120 GLY A N 1
ATOM 963 C CA . GLY A 1 120 ? 0.796 9.984 33.375 1 70.12 120 GLY A CA 1
ATOM 964 C C . GLY A 1 120 ? 1.534 10.797 32.312 1 70.12 120 GLY A C 1
ATOM 965 O O . GLY A 1 120 ? 1.545 12.031 32.375 1 70.12 120 GLY A O 1
ATOM 966 N N . TYR A 1 121 ? 2.322 10.117 31.406 1 80.06 121 TYR A N 1
ATOM 967 C CA . TYR A 1 121 ? 3.02 10.938 30.422 1 80.06 121 TYR A CA 1
ATOM 968 C C . TYR A 1 121 ? 2.17 11.125 29.172 1 80.06 121 TYR A C 1
ATOM 970 O O . TYR A 1 121 ? 1.745 10.148 28.547 1 80.06 121 TYR A O 1
ATOM 978 N N . PRO A 1 122 ? 1.856 12.43 28.891 1 84.44 122 PRO A N 1
ATOM 979 C CA . PRO A 1 122 ? 1.044 12.727 27.719 1 84.44 122 PRO A CA 1
ATOM 980 C C . PRO A 1 122 ? 1.768 12.414 26.406 1 84.44 122 PRO A C 1
ATOM 982 O O . PRO A 1 122 ? 2.994 12.523 26.328 1 84.44 122 PRO A O 1
ATOM 985 N N . PHE A 1 123 ? 1.07 11.859 25.453 1 90.38 123 PHE A N 1
ATOM 986 C CA . PHE A 1 123 ? 1.604 11.656 24.125 1 90.38 123 PHE A CA 1
ATOM 987 C C . PHE A 1 123 ? 0.705 12.312 23.078 1 90.38 123 PHE A C 1
ATOM 989 O O . PHE A 1 123 ? -0.521 12.266 23.188 1 90.38 123 PHE A O 1
ATOM 996 N N . LYS A 1 124 ? 1.32 13 22.156 1 94.69 124 LYS A N 1
ATOM 997 C CA . LYS A 1 124 ? 0.604 13.641 21.062 1 94.69 124 LYS A CA 1
ATOM 998 C C . LYS A 1 124 ? 0.451 12.695 19.875 1 94.69 124 LYS A C 1
ATOM 1000 O O . LYS A 1 124 ? 1.332 11.875 19.609 1 94.69 124 LYS A O 1
ATOM 1005 N N . PHE A 1 125 ? -0.673 12.805 19.266 1 97.25 125 PHE A N 1
ATOM 1006 C CA . PHE A 1 125 ? -0.876 11.984 18.078 1 97.25 125 PHE A CA 1
ATOM 1007 C C . PHE A 1 125 ? -1.541 12.789 16.969 1 97.25 125 PHE A C 1
ATOM 1009 O O . PHE A 1 125 ? -2.24 13.773 17.234 1 97.25 125 PHE A O 1
ATOM 1016 N N . VAL A 1 126 ? -1.243 12.492 15.742 1 98.56 126 VAL A N 1
ATOM 1017 C CA . VAL A 1 126 ? -1.918 12.945 14.531 1 98.56 126 VAL A CA 1
ATOM 1018 C C . VAL A 1 126 ? -2.252 11.734 13.656 1 98.56 126 VAL A C 1
ATOM 1020 O O . VAL A 1 126 ? -1.36 10.984 13.258 1 98.56 126 VAL A O 1
ATOM 1023 N N . ASN A 1 127 ? -3.498 11.469 13.359 1 98.88 127 ASN A N 1
ATOM 1024 C CA . ASN A 1 127 ? -3.957 10.5 12.367 1 98.88 127 ASN A CA 1
ATOM 1025 C C . ASN A 1 127 ? -4.367 11.188 11.062 1 98.88 127 ASN A C 1
ATOM 1027 O O . ASN A 1 127 ? -5.012 12.234 11.086 1 98.88 127 ASN A O 1
ATOM 1031 N N . PHE A 1 128 ? -3.967 10.578 10.016 1 98.94 128 PHE A N 1
ATOM 1032 C CA . PHE A 1 128 ? -4.297 11.227 8.75 1 98.94 128 PHE A CA 1
ATOM 1033 C C . PHE A 1 128 ? -4.543 10.188 7.664 1 98.94 128 PHE A C 1
ATOM 1035 O O . PHE A 1 128 ? -4.086 9.047 7.77 1 98.94 128 PHE A O 1
ATOM 1042 N N . LYS A 1 129 ? -5.312 10.57 6.645 1 98.94 129 LYS A N 1
ATOM 1043 C CA . LYS A 1 129 ? -5.602 9.781 5.449 1 98.94 129 LYS A CA 1
ATOM 1044 C C . LYS A 1 129 ? -4.668 10.156 4.301 1 98.94 129 LYS A C 1
ATOM 1046 O O . LYS A 1 129 ? -4.324 11.328 4.133 1 98.94 129 LYS A O 1
ATOM 1051 N N . ILE A 1 130 ? -4.301 9.141 3.572 1 98.94 130 ILE A N 1
ATOM 1052 C CA . ILE A 1 130 ? -3.459 9.367 2.4 1 98.94 130 ILE A CA 1
ATOM 1053 C C . ILE A 1 130 ? -4.258 9.094 1.13 1 98.94 130 ILE A C 1
ATOM 1055 O O . ILE A 1 130 ? -4.953 8.078 1.035 1 98.94 130 ILE A O 1
ATOM 1059 N N . PHE A 1 131 ? -4.102 10.031 0.212 1 98.88 131 PHE A N 1
ATOM 1060 C CA . PHE A 1 131 ? -4.812 9.938 -1.057 1 98.88 131 PHE A CA 1
ATOM 1061 C C . PHE A 1 131 ? -3.84 9.969 -2.229 1 98.88 131 PHE A C 1
ATOM 1063 O O . PHE A 1 131 ? -2.807 10.641 -2.164 1 98.88 131 PHE A O 1
ATOM 1070 N N . LEU A 1 132 ? -4.195 9.234 -3.262 1 98.5 132 LEU A N 1
ATOM 1071 C CA . LEU A 1 132 ? -3.59 9.383 -4.578 1 98.5 132 LEU A CA 1
ATOM 1072 C C . LEU A 1 132 ? -4.359 10.391 -5.422 1 98.5 132 LEU A C 1
ATOM 1074 O O . LEU A 1 132 ? -5.574 10.266 -5.602 1 98.5 132 LEU A O 1
ATOM 1078 N N . LYS A 1 133 ? -3.639 11.398 -5.859 1 95.62 133 LYS A N 1
ATOM 1079 C CA . LYS A 1 133 ? -4.27 12.383 -6.738 1 95.62 133 LYS A CA 1
ATOM 1080 C C . LYS A 1 133 ? -4.52 11.797 -8.125 1 95.62 133 LYS A C 1
ATOM 1082 O O . LYS A 1 133 ? -3.59 11.32 -8.781 1 95.62 133 LYS A O 1
ATOM 1087 N N . ASP A 1 134 ? -5.754 11.539 -8.461 1 81.69 134 ASP A N 1
ATOM 1088 C CA . ASP A 1 134 ? -6.059 10.938 -9.758 1 81.69 134 ASP A CA 1
ATOM 1089 C C . ASP A 1 134 ? -6.363 12.016 -10.805 1 81.69 134 ASP A C 1
ATOM 1091 O O . ASP A 1 134 ? -7.09 12.969 -10.523 1 81.69 134 ASP A O 1
ATOM 1095 N N . HIS A 1 135 ? -5.512 12.125 -11.828 1 65.62 135 HIS A N 1
ATOM 1096 C CA . HIS A 1 135 ? -5.73 13.094 -12.898 1 65.62 135 HIS A CA 1
ATOM 1097 C C . HIS A 1 135 ? -6.668 12.531 -13.969 1 65.62 135 HIS A C 1
ATOM 1099 O O . HIS A 1 135 ? -6.73 11.312 -14.164 1 65.62 135 HIS A O 1
ATOM 1105 N N . MET B 1 1 ? 5.059 -20.375 -52.469 1 30.8 1 MET B N 1
ATOM 1106 C CA . MET B 1 1 ? 4.516 -19.016 -52.438 1 30.8 1 MET B CA 1
ATOM 1107 C C . MET B 1 1 ? 4.457 -18.453 -51.031 1 30.8 1 MET B C 1
ATOM 1109 O O . MET B 1 1 ? 3.803 -19.031 -50.156 1 30.8 1 MET B O 1
ATOM 1113 N N . SER B 1 2 ? 5.574 -17.781 -50.562 1 30.47 2 SER B N 1
ATOM 1114 C CA . SER B 1 2 ? 5.973 -17.516 -49.188 1 30.47 2 SER B CA 1
ATOM 1115 C C . SER B 1 2 ? 5.047 -16.484 -48.531 1 30.47 2 SER B C 1
ATOM 1117 O O . SER B 1 2 ? 4.895 -15.375 -49.031 1 30.47 2 SER B O 1
ATOM 1119 N N . ASN B 1 3 ? 3.961 -16.922 -48 1 31.33 3 ASN B N 1
ATOM 1120 C CA . ASN B 1 3 ? 2.9 -16.125 -47.375 1 31.33 3 ASN B CA 1
ATOM 1121 C C . ASN B 1 3 ? 3.432 -15.242 -46.25 1 31.33 3 ASN B C 1
ATOM 1123 O O . ASN B 1 3 ? 3.762 -15.742 -45.188 1 31.33 3 ASN B O 1
ATOM 1127 N N . ILE B 1 4 ? 4.121 -14.18 -46.531 1 32.62 4 ILE B N 1
ATOM 1128 C CA . ILE B 1 4 ? 4.715 -13.195 -45.656 1 32.62 4 ILE B CA 1
ATOM 1129 C C . ILE B 1 4 ? 3.629 -12.57 -44.75 1 32.62 4 ILE B C 1
ATOM 1131 O O . ILE B 1 4 ? 2.66 -12.008 -45.281 1 32.62 4 ILE B O 1
ATOM 1135 N N . GLN B 1 5 ? 3.299 -13.156 -43.656 1 32.03 5 GLN B N 1
ATOM 1136 C CA . GLN B 1 5 ? 2.375 -12.664 -42.625 1 32.03 5 GLN B CA 1
ATOM 1137 C C . GLN B 1 5 ? 2.635 -11.195 -42.312 1 32.03 5 GLN B C 1
ATOM 1139 O O . GLN B 1 5 ? 3.783 -10.789 -42.094 1 32.03 5 GLN B O 1
ATOM 1144 N N . LYS B 1 6 ? 1.652 -10.383 -42.656 1 36.38 6 LYS B N 1
ATOM 1145 C CA . LYS B 1 6 ? 1.598 -8.93 -42.5 1 36.38 6 LYS B CA 1
ATOM 1146 C C . LYS B 1 6 ? 2.008 -8.523 -41.094 1 36.38 6 LYS B C 1
ATOM 1148 O O . LYS B 1 6 ? 1.533 -9.094 -40.125 1 36.38 6 LYS B O 1
ATOM 1153 N N . PRO B 1 7 ? 3.156 -7.777 -41.031 1 35.03 7 PRO B N 1
ATOM 1154 C CA . PRO B 1 7 ? 3.572 -7.293 -39.688 1 35.03 7 PRO B CA 1
ATOM 1155 C C . PRO B 1 7 ? 2.408 -6.738 -38.875 1 35.03 7 PRO B C 1
ATOM 1157 O O . PRO B 1 7 ? 1.433 -6.242 -39.438 1 35.03 7 PRO B O 1
ATOM 1160 N N . ASP B 1 8 ? 2.223 -7.234 -37.656 1 36.44 8 ASP B N 1
ATOM 1161 C CA . ASP B 1 8 ? 1.114 -6.852 -36.781 1 36.44 8 ASP B CA 1
ATOM 1162 C C . ASP B 1 8 ? 0.929 -5.336 -36.781 1 36.44 8 ASP B C 1
ATOM 1164 O O . ASP B 1 8 ? 1.904 -4.586 -36.688 1 36.44 8 ASP B O 1
ATOM 1168 N N . SER B 1 9 ? -0.177 -4.879 -37.188 1 44.19 9 SER B N 1
ATOM 1169 C CA . SER B 1 9 ? -0.67 -3.521 -37.406 1 44.19 9 SER B CA 1
ATOM 1170 C C . SER B 1 9 ? -0.333 -2.627 -36.219 1 44.19 9 SER B C 1
ATOM 1172 O O . SER B 1 9 ? -0.029 -1.444 -36.375 1 44.19 9 SER B O 1
ATOM 1174 N N . ASP B 1 10 ? -0.397 -3.338 -35.094 1 42.31 10 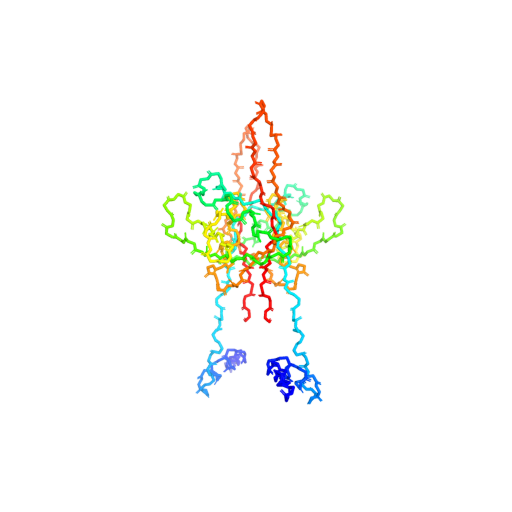ASP B N 1
ATOM 1175 C CA . ASP B 1 10 ? -0.214 -2.521 -33.906 1 42.31 10 ASP B CA 1
ATOM 1176 C C . ASP B 1 10 ? 1.229 -2.031 -33.781 1 42.31 10 ASP B C 1
ATOM 1178 O O . ASP B 1 10 ? 1.474 -0.899 -33.375 1 42.31 10 ASP B O 1
ATOM 1182 N N . ILE B 1 11 ? 2.146 -2.846 -34.156 1 43.69 11 ILE B N 1
ATOM 1183 C CA . ILE B 1 11 ? 3.549 -2.445 -34.188 1 43.69 11 ILE B CA 1
ATOM 1184 C C . ILE B 1 11 ? 3.748 -1.389 -35.281 1 43.69 11 ILE B C 1
ATOM 1186 O O . ILE B 1 11 ? 4.434 -0.387 -35.062 1 43.69 11 ILE B O 1
ATOM 1190 N N . THR B 1 12 ? 3.072 -1.636 -36.344 1 46.53 12 THR B N 1
ATOM 1191 C CA . THR B 1 12 ? 3.209 -0.724 -37.469 1 46.53 12 THR B CA 1
ATOM 1192 C C . THR B 1 12 ? 2.635 0.648 -37.125 1 46.53 12 THR B C 1
ATOM 1194 O O . THR B 1 12 ? 3.227 1.676 -37.469 1 46.53 12 THR B O 1
ATOM 1197 N N . ASN B 1 13 ? 1.496 0.593 -36.375 1 47.62 13 ASN B N 1
ATOM 1198 C CA . ASN B 1 13 ? 0.923 1.872 -35.969 1 47.62 13 ASN B CA 1
ATOM 1199 C C . ASN B 1 13 ? 1.79 2.57 -34.906 1 47.62 13 ASN B C 1
ATOM 1201 O O . ASN B 1 13 ? 1.903 3.797 -34.906 1 47.62 13 ASN B O 1
ATOM 1205 N N . PHE B 1 14 ? 2.479 1.704 -34.062 1 46.19 14 PHE B N 1
ATOM 1206 C CA . PHE B 1 14 ? 3.451 2.26 -33.156 1 46.19 14 PHE B CA 1
ATOM 1207 C C . PHE B 1 14 ? 4.656 2.824 -33.875 1 46.19 14 PHE B C 1
ATOM 1209 O O . PHE B 1 14 ? 5.113 3.93 -33.594 1 46.19 14 PHE B O 1
ATOM 1216 N N . VAL B 1 15 ? 5.07 2.137 -34.75 1 46.56 15 VAL B N 1
ATOM 1217 C CA . VAL B 1 15 ? 6.184 2.598 -35.562 1 46.56 15 VAL B CA 1
ATOM 1218 C C . VAL B 1 15 ? 5.777 3.848 -36.344 1 46.56 15 VAL B C 1
ATOM 1220 O O . VAL B 1 15 ? 6.531 4.82 -36.406 1 46.56 15 VAL B O 1
ATOM 1223 N N . GLY B 1 16 ? 4.684 3.723 -37 1 46.53 16 GLY B N 1
ATOM 1224 C CA . GLY B 1 16 ? 4.164 4.852 -37.75 1 46.53 16 GLY B CA 1
ATOM 1225 C C . GLY B 1 16 ? 3.941 6.086 -36.906 1 46.53 16 GLY B C 1
ATOM 1226 O O . GLY B 1 16 ? 4.227 7.207 -37.344 1 46.53 16 GLY B O 1
ATOM 1227 N N . PHE B 1 17 ? 3.371 5.852 -35.75 1 44.47 17 PHE B N 1
ATOM 1228 C CA . PHE B 1 17 ? 3.23 6.973 -34.812 1 44.47 17 PHE B CA 1
ATOM 1229 C C . PHE B 1 17 ? 4.59 7.562 -34.469 1 44.47 17 PHE B C 1
ATOM 1231 O O . PHE B 1 17 ? 4.758 8.789 -34.438 1 44.47 17 PHE B O 1
ATOM 1238 N N . ILE B 1 18 ? 5.598 6.707 -34.312 1 45.56 18 ILE B N 1
ATOM 1239 C CA . ILE B 1 18 ? 6.941 7.238 -34.125 1 45.56 18 ILE B CA 1
ATOM 1240 C C . ILE B 1 18 ? 7.367 8.031 -35.344 1 45.56 18 ILE B C 1
ATOM 1242 O O . ILE B 1 18 ? 7.961 9.102 -35.219 1 45.56 18 ILE B O 1
ATOM 1246 N N . GLN B 1 19 ? 7.266 7.578 -36.344 1 44.56 19 GLN B N 1
ATOM 1247 C CA . GLN B 1 19 ? 7.73 8.234 -37.562 1 44.56 19 GLN B CA 1
ATOM 1248 C C . GLN B 1 19 ? 7 9.555 -37.812 1 44.56 19 GLN B C 1
ATOM 1250 O O . GLN B 1 19 ? 7.574 10.492 -38.344 1 44.56 19 GLN B O 1
ATOM 1255 N N . LYS B 1 20 ? 5.699 9.586 -37.719 1 45.69 20 LYS B N 1
ATOM 1256 C CA . LYS B 1 20 ? 4.977 10.812 -38.031 1 45.69 20 LYS B CA 1
ATOM 1257 C C . LYS B 1 20 ? 5.16 11.852 -36.938 1 45.69 20 LYS B C 1
ATOM 1259 O O . LYS B 1 20 ? 4.453 12.859 -36.906 1 45.69 20 LYS B O 1
ATOM 1264 N N . GLY B 1 21 ? 6.125 11.906 -36.219 1 40.5 21 GLY B N 1
ATOM 1265 C CA . GLY B 1 21 ? 6.418 12.875 -35.156 1 40.5 21 GLY B CA 1
ATOM 1266 C C . GLY B 1 21 ? 5.57 12.688 -33.938 1 40.5 21 GLY B C 1
ATOM 1267 O O . GLY B 1 21 ? 5.371 13.625 -33.156 1 40.5 21 GLY B O 1
ATOM 1268 N N . GLY B 1 22 ? 4.672 11.82 -34.125 1 41.09 22 GLY B N 1
ATOM 1269 C CA . GLY B 1 22 ? 3.85 11.656 -32.938 1 41.09 22 GLY B CA 1
ATOM 1270 C C . GLY B 1 22 ? 4.664 11.5 -31.656 1 41.09 22 GLY B C 1
ATOM 1271 O O . GLY B 1 22 ? 5.688 10.805 -31.656 1 41.09 22 GLY B O 1
ATOM 1272 N N . LYS B 1 23 ? 4.785 12.688 -30.969 1 38.44 23 LYS B N 1
ATOM 1273 C CA . LYS B 1 23 ? 5.418 12.602 -29.656 1 38.44 23 LYS B CA 1
ATOM 1274 C C . LYS B 1 23 ? 5.02 11.32 -28.938 1 38.44 23 LYS B C 1
ATOM 1276 O O . LYS B 1 23 ? 3.838 10.977 -28.875 1 38.44 23 LYS B O 1
ATOM 1281 N N . LEU B 1 24 ? 5.805 10.281 -29.078 1 36.41 24 LEU B N 1
ATOM 1282 C CA . LEU B 1 24 ? 5.672 9.086 -28.25 1 36.41 24 LEU B CA 1
ATOM 1283 C C . LEU B 1 24 ? 5.047 9.414 -26.906 1 36.41 24 LEU B C 1
ATOM 1285 O O . LEU B 1 24 ? 5.527 10.297 -26.188 1 36.41 24 LEU B O 1
ATOM 1289 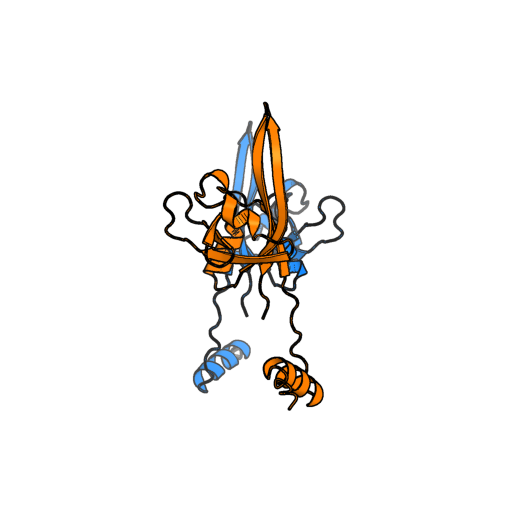N N . LYS B 1 25 ? 3.725 9.555 -26.844 1 39.09 25 LYS B N 1
ATOM 1290 C CA . LYS B 1 25 ? 3.195 9.625 -25.484 1 39.09 25 LYS B CA 1
ATOM 1291 C C . LYS B 1 25 ? 4.156 8.977 -24.5 1 39.09 25 LYS B C 1
ATOM 1293 O O . LYS B 1 25 ? 4.809 7.98 -24.812 1 39.09 25 LYS B O 1
ATOM 1298 N N . SER B 1 26 ? 4.805 9.711 -23.688 1 42.97 26 SER B N 1
ATOM 1299 C CA . SER B 1 26 ? 5.688 9.188 -22.641 1 42.97 26 SER B CA 1
ATOM 1300 C C . SER B 1 26 ? 5.227 7.82 -22.156 1 42.97 26 SER B C 1
ATOM 1302 O O . SER B 1 26 ? 4.086 7.66 -21.719 1 42.97 26 SER B O 1
ATOM 1304 N N . PHE B 1 27 ? 5.191 6.719 -22.938 1 47.06 27 PHE B N 1
ATOM 1305 C CA . PHE B 1 27 ? 4.934 5.383 -22.406 1 47.06 27 PHE B CA 1
ATOM 1306 C C . PHE B 1 27 ? 5.223 5.324 -20.906 1 47.06 27 PHE B C 1
ATOM 1308 O O . PHE B 1 27 ? 6.387 5.262 -20.5 1 47.06 27 PHE B O 1
ATOM 1315 N N . GLY B 1 28 ? 4.516 6.137 -20.281 1 55.72 28 GLY B N 1
ATOM 1316 C CA . GLY B 1 28 ? 4.824 6.078 -18.859 1 55.72 28 GLY B CA 1
ATOM 1317 C C . GLY B 1 28 ? 5.098 4.668 -18.359 1 55.72 28 GLY B C 1
ATOM 1318 O O . GLY B 1 28 ? 4.578 3.699 -18.922 1 55.72 28 GLY B O 1
ATOM 1319 N N . LYS B 1 29 ? 6.371 4.203 -17.953 1 81.88 29 LYS B N 1
ATOM 1320 C CA . LYS B 1 29 ? 6.773 2.914 -17.406 1 81.88 29 LYS B CA 1
ATOM 1321 C C . LYS B 1 29 ? 5.859 2.498 -16.266 1 81.88 29 LYS B C 1
ATOM 1323 O O . LYS B 1 29 ? 5.516 3.318 -15.406 1 81.88 29 LYS B O 1
ATOM 1328 N N . ASP B 1 30 ? 5.238 1.217 -16.438 1 96.81 30 ASP B N 1
ATOM 1329 C CA . ASP B 1 30 ? 4.473 0.627 -15.336 1 96.81 30 ASP B CA 1
ATOM 1330 C C . ASP B 1 30 ? 5.227 0.749 -14.016 1 96.81 30 ASP B C 1
ATOM 1332 O O . ASP B 1 30 ? 6.457 0.773 -13.992 1 96.81 30 ASP B O 1
ATOM 1336 N N . ILE B 1 31 ? 4.527 1 -13.047 1 98.12 31 ILE B N 1
ATOM 1337 C CA . ILE B 1 31 ? 5.117 1.255 -11.734 1 98.12 31 ILE B CA 1
ATOM 1338 C C . ILE B 1 31 ? 5.18 -0.045 -10.938 1 98.12 31 ILE B C 1
ATOM 1340 O O . ILE B 1 31 ? 4.156 -0.686 -10.703 1 98.12 31 ILE B O 1
ATOM 1344 N N . PHE B 1 32 ? 6.398 -0.458 -10.508 1 98.62 32 PHE B N 1
ATOM 1345 C CA . PHE B 1 32 ? 6.555 -1.558 -9.562 1 98.62 32 PHE B CA 1
ATOM 1346 C C . PHE B 1 32 ? 6.02 -1.17 -8.188 1 98.62 32 PHE B C 1
ATOM 1348 O O . PHE B 1 32 ? 6.332 -0.093 -7.676 1 98.62 32 PHE B O 1
ATOM 1355 N N . LEU B 1 33 ? 5.242 -2.1 -7.602 1 98.88 33 LEU B N 1
ATOM 1356 C CA . LEU B 1 33 ? 4.637 -1.742 -6.324 1 98.88 33 LEU B CA 1
ATOM 1357 C C . LEU B 1 33 ? 5.188 -2.613 -5.199 1 98.88 33 LEU B C 1
ATOM 1359 O O . LEU B 1 33 ? 5.664 -2.098 -4.188 1 98.88 33 LEU B O 1
ATOM 1363 N N . ILE B 1 34 ? 5.129 -3.926 -5.402 1 98.94 34 ILE B N 1
ATOM 1364 C CA . ILE B 1 34 ? 5.555 -4.809 -4.32 1 98.94 34 ILE B CA 1
ATOM 1365 C C . ILE B 1 34 ? 5.73 -6.23 -4.855 1 98.94 34 ILE B C 1
ATOM 1367 O O . ILE B 1 34 ? 5.133 -6.598 -5.871 1 98.94 34 ILE B O 1
ATOM 1371 N N . GLU B 1 35 ? 6.609 -6.988 -4.27 1 98.94 35 GLU B N 1
ATOM 1372 C CA . GLU B 1 35 ? 6.754 -8.422 -4.508 1 98.94 35 GLU B CA 1
ATOM 1373 C C . GLU B 1 35 ? 6.184 -9.234 -3.346 1 98.94 35 GLU B C 1
ATOM 1375 O O . GLU B 1 35 ? 6.492 -8.969 -2.184 1 98.94 35 GLU B O 1
ATOM 1380 N N . VAL B 1 36 ? 5.348 -10.234 -3.703 1 98.88 36 VAL B N 1
ATOM 1381 C CA . VAL B 1 36 ? 4.715 -11.047 -2.664 1 98.88 36 VAL B CA 1
ATOM 1382 C C . VAL B 1 36 ? 4.613 -12.492 -3.129 1 98.88 36 VAL B C 1
ATOM 1384 O O . VAL B 1 36 ? 4.898 -12.805 -4.289 1 98.88 36 VAL B O 1
ATOM 1387 N N . HIS B 1 37 ? 4.309 -13.375 -2.197 1 98.56 37 HIS B N 1
ATOM 1388 C CA . HIS B 1 37 ? 3.957 -14.742 -2.553 1 98.56 37 HIS B CA 1
ATOM 1389 C C . HIS B 1 37 ? 2.463 -14.875 -2.828 1 98.56 37 HIS B C 1
ATOM 1391 O O . HIS B 1 37 ? 1.675 -14.016 -2.426 1 98.56 37 HIS B O 1
ATOM 1397 N N . VAL B 1 38 ? 2.104 -15.93 -3.523 1 98.75 38 VAL B N 1
ATOM 1398 C CA . VAL B 1 38 ? 0.686 -16.234 -3.689 1 98.75 38 VAL B CA 1
ATOM 1399 C C . VAL B 1 38 ? 0.166 -16.969 -2.453 1 98.75 38 VAL B C 1
ATOM 1401 O O . VAL B 1 38 ? 0.714 -18 -2.057 1 98.75 38 VAL B O 1
ATOM 1404 N N . ALA B 1 39 ? -0.88 -16.422 -1.868 1 98.62 39 ALA B N 1
ATOM 1405 C CA . ALA B 1 39 ? -1.529 -17.062 -0.727 1 98.62 39 ALA B CA 1
ATOM 1406 C C . ALA B 1 39 ? -2.568 -18.078 -1.187 1 98.62 39 ALA B C 1
ATOM 1408 O O . ALA B 1 39 ? -3.285 -17.844 -2.164 1 98.62 39 ALA B O 1
ATOM 1409 N N . GLY B 1 40 ? -2.607 -19.234 -0.524 1 97.06 40 GLY B N 1
ATOM 1410 C CA . GLY B 1 40 ? -3.68 -20.203 -0.734 1 97.06 40 GLY B CA 1
ATOM 1411 C C . GLY B 1 40 ? -3.379 -21.203 -1.834 1 97.06 40 GLY B C 1
ATOM 1412 O O . GLY B 1 40 ? -4.273 -21.906 -2.301 1 97.06 40 GLY B O 1
ATOM 1413 N N . LEU B 1 41 ? -2.188 -21.297 -2.217 1 96.12 41 LEU B N 1
ATOM 1414 C CA . LEU B 1 41 ? -1.784 -22.203 -3.283 1 96.12 41 LEU B CA 1
ATOM 1415 C C . LEU B 1 41 ? -2.15 -23.656 -2.936 1 96.12 41 LEU B C 1
ATOM 1417 O O . LEU B 1 41 ? -2.566 -24.422 -3.807 1 96.12 41 LEU B O 1
ATOM 1421 N N . ASP B 1 42 ? -2.016 -23.969 -1.729 1 91.88 42 ASP B N 1
ATOM 1422 C CA . ASP B 1 42 ? -2.203 -25.344 -1.266 1 91.88 42 ASP B CA 1
ATOM 1423 C C . ASP B 1 42 ? -3.664 -25.766 -1.389 1 91.88 42 ASP B C 1
ATOM 1425 O O . ASP B 1 42 ? -3.975 -26.969 -1.343 1 91.88 42 ASP B O 1
ATOM 1429 N N . TYR B 1 43 ? -4.562 -24.922 -1.593 1 94.75 43 TYR B N 1
ATOM 1430 C CA . TYR B 1 43 ? -5.988 -25.219 -1.625 1 94.75 43 TYR B CA 1
ATOM 1431 C C . TYR B 1 43 ? -6.496 -25.297 -3.061 1 94.75 43 TYR B C 1
ATOM 1433 O O . TYR B 1 43 ? -7.688 -25.516 -3.291 1 94.75 43 TYR B O 1
ATOM 1441 N N . ILE B 1 44 ? -5.57 -25.141 -3.953 1 95.44 44 ILE B N 1
ATOM 1442 C CA . ILE B 1 44 ? -5.945 -25.188 -5.363 1 95.44 44 ILE B CA 1
ATOM 1443 C C . ILE B 1 44 ? -5.852 -26.609 -5.887 1 95.44 44 ILE B C 1
ATOM 1445 O O . ILE B 1 44 ? -4.77 -27.203 -5.895 1 95.44 44 ILE B O 1
ATOM 1449 N N . ASP B 1 45 ? -6.961 -27.078 -6.434 1 93.38 45 ASP B N 1
ATOM 1450 C CA . ASP B 1 45 ? -7.066 -28.484 -6.82 1 93.38 45 ASP B CA 1
ATOM 1451 C C . ASP B 1 45 ? -6.141 -28.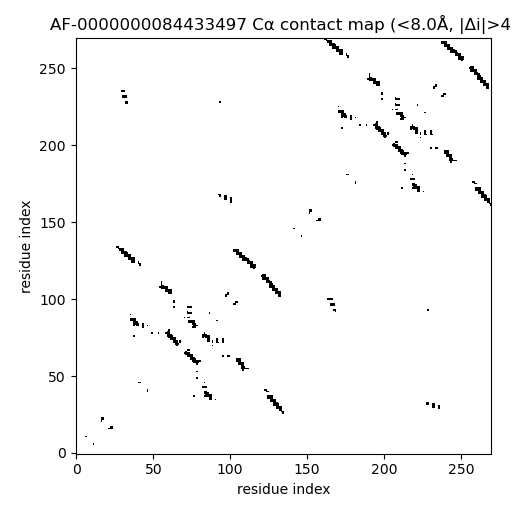797 -7.992 1 93.38 45 ASP B C 1
ATOM 1453 O O . ASP B 1 45 ? -5.496 -29.859 -8.016 1 93.38 45 ASP B O 1
ATOM 1457 N N . ASP B 1 46 ? -5.98 -27.938 -8.977 1 93.81 46 ASP B N 1
ATOM 1458 C CA . ASP B 1 46 ? -5.242 -28.219 -10.211 1 93.81 46 ASP B CA 1
ATOM 1459 C C . ASP B 1 46 ? -3.861 -27.562 -10.18 1 93.81 46 ASP B C 1
ATOM 1461 O O . ASP B 1 46 ? -3.295 -27.25 -11.227 1 93.81 46 ASP B O 1
ATOM 1465 N N . ILE B 1 47 ? -3.309 -27.422 -8.977 1 94.88 47 ILE B N 1
ATOM 1466 C CA . ILE B 1 47 ? -2.082 -26.641 -8.852 1 94.88 47 ILE B CA 1
ATOM 1467 C C . ILE B 1 47 ? -0.928 -27.375 -9.523 1 94.88 47 ILE B C 1
ATOM 1469 O O . ILE B 1 47 ? -0.037 -26.75 -10.102 1 94.88 47 ILE B O 1
ATOM 1473 N N . ASP B 1 48 ? -0.932 -28.688 -9.516 1 94.12 48 ASP B N 1
ATOM 1474 C CA . ASP B 1 48 ? 0.129 -29.453 -10.156 1 94.12 48 ASP B CA 1
ATOM 1475 C C . ASP B 1 48 ? 0.16 -29.203 -11.656 1 94.12 48 ASP B C 1
ATOM 1477 O O . ASP B 1 48 ? 1.23 -29.031 -12.242 1 94.12 48 ASP B O 1
ATOM 1481 N N . GLU B 1 49 ? -0.969 -29.219 -12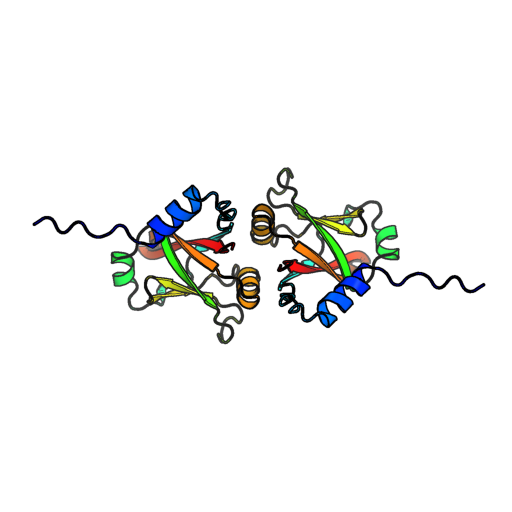.258 1 95.75 49 GLU B N 1
ATOM 1482 C CA . GLU B 1 49 ? -1.061 -28.953 -13.695 1 95.75 49 GLU B CA 1
ATOM 1483 C C . GLU B 1 49 ? -0.614 -27.531 -14.023 1 95.75 49 GLU B C 1
ATOM 1485 O O . GLU B 1 49 ? 0.07 -27.312 -15.023 1 95.75 49 GLU B O 1
ATOM 1490 N N . ILE B 1 50 ? -0.958 -26.609 -13.172 1 96.19 50 ILE B N 1
ATOM 1491 C CA . ILE B 1 50 ? -0.604 -25.219 -13.383 1 96.19 50 ILE B CA 1
ATOM 1492 C C . ILE B 1 50 ? 0.91 -25.047 -13.281 1 96.19 50 ILE B C 1
ATOM 1494 O O . ILE B 1 50 ? 1.517 -24.344 -14.094 1 96.19 50 ILE B O 1
ATOM 1498 N N . PHE B 1 51 ? 1.493 -25.688 -12.32 1 96.06 51 PHE B N 1
ATOM 1499 C CA . PHE B 1 51 ? 2.934 -25.594 -12.117 1 96.06 51 PHE B CA 1
ATOM 1500 C C . PHE B 1 51 ? 3.689 -26.141 -13.32 1 96.06 51 PHE B C 1
ATOM 1502 O O . PHE B 1 51 ? 4.812 -25.703 -13.602 1 96.06 51 PHE B O 1
ATOM 1509 N N . ASN B 1 52 ? 3.109 -27.078 -14.062 1 96.25 52 ASN B N 1
ATOM 1510 C CA . ASN B 1 52 ? 3.73 -27.625 -15.266 1 96.25 52 ASN B CA 1
ATOM 1511 C C . ASN B 1 52 ? 3.775 -26.609 -16.391 1 96.25 52 ASN B C 1
ATOM 1513 O O . ASN B 1 52 ? 4.594 -26.719 -17.312 1 96.25 52 ASN B O 1
ATOM 1517 N N . GLU B 1 53 ? 2.883 -25.609 -16.281 1 97.25 53 GLU B N 1
ATOM 1518 C CA . GLU B 1 53 ? 2.773 -24.625 -17.359 1 97.25 53 GLU B CA 1
ATOM 1519 C C . GLU B 1 53 ? 3.332 -23.266 -16.938 1 97.25 53 GLU B C 1
ATOM 1521 O O . GLU B 1 53 ? 3.611 -22.422 -17.781 1 97.25 53 GLU B O 1
ATOM 1526 N N . LEU B 1 54 ? 3.51 -23.109 -15.695 1 97.75 54 LEU B N 1
ATOM 1527 C CA . LEU B 1 54 ? 3.924 -21.828 -15.141 1 97.75 54 LEU B CA 1
ATOM 1528 C C . LEU B 1 54 ? 5.336 -21.469 -15.594 1 97.75 54 LEU B C 1
ATOM 1530 O O . LEU B 1 54 ? 6.207 -22.344 -15.664 1 97.75 54 LEU B O 1
ATOM 1534 N N . GLU B 1 55 ? 5.551 -20.156 -15.906 1 98.06 55 GLU B N 1
ATOM 1535 C CA . GLU B 1 55 ? 6.852 -19.656 -16.344 1 98.06 55 GLU B CA 1
ATOM 1536 C C . GLU B 1 55 ? 7.234 -18.391 -15.602 1 98.06 55 GLU B C 1
ATOM 1538 O O . GLU B 1 55 ? 6.379 -17.547 -15.328 1 98.06 55 GLU B O 1
ATOM 1543 N N . VAL B 1 56 ? 8.523 -18.344 -15.328 1 98.38 56 VAL B N 1
ATOM 1544 C CA . VAL B 1 56 ? 9.039 -17.078 -14.828 1 98.38 56 VAL B CA 1
ATOM 1545 C C . VAL B 1 56 ? 8.766 -15.961 -15.836 1 98.38 56 VAL B C 1
ATOM 1547 O O . VAL B 1 56 ? 8.867 -16.188 -17.047 1 98.38 56 VAL B O 1
ATOM 1550 N N . ASN B 1 57 ? 8.359 -14.797 -15.344 1 98.62 57 ASN B N 1
ATOM 1551 C CA . ASN B 1 57 ? 8.039 -13.617 -16.141 1 98.62 57 ASN B CA 1
ATOM 1552 C C . ASN B 1 57 ? 6.648 -13.719 -16.75 1 98.62 57 ASN B C 1
ATOM 1554 O O . ASN B 1 57 ? 6.219 -12.812 -17.469 1 98.62 57 ASN B O 1
ATOM 1558 N N . ALA B 1 58 ? 5.98 -14.742 -16.422 1 98.5 58 ALA B N 1
ATOM 1559 C CA . ALA B 1 58 ? 4.602 -14.852 -16.891 1 98.5 58 ALA B CA 1
ATOM 1560 C C . ALA B 1 58 ? 3.715 -13.797 -16.234 1 98.5 58 ALA B C 1
ATOM 1562 O O . ALA B 1 58 ? 3.936 -13.422 -15.086 1 98.5 58 ALA B O 1
ATOM 1563 N N . ARG B 1 59 ? 2.682 -13.438 -17.031 1 98.56 59 ARG B N 1
ATOM 1564 C CA . ARG B 1 59 ? 1.706 -12.469 -16.531 1 98.56 59 ARG B CA 1
ATOM 1565 C C . ARG B 1 59 ? 0.662 -13.141 -15.656 1 98.56 59 ARG B C 1
ATOM 1567 O O . ARG B 1 59 ? 0.168 -14.227 -15.977 1 98.56 59 ARG B O 1
ATOM 1574 N N . LEU B 1 60 ? 0.401 -12.438 -14.555 1 98.81 60 LEU B N 1
ATOM 1575 C CA . LEU B 1 60 ? -0.718 -12.82 -13.695 1 98.81 60 LEU B CA 1
ATOM 1576 C C . LEU B 1 60 ? -1.812 -11.758 -13.719 1 98.81 60 LEU B C 1
ATOM 1578 O O . LEU B 1 60 ? -1.521 -10.562 -13.734 1 98.81 60 LEU B O 1
ATOM 1582 N N . GLU B 1 61 ? -3.025 -12.211 -13.742 1 98.81 61 GLU B N 1
ATOM 1583 C CA . GLU B 1 61 ? -4.176 -11.312 -13.656 1 98.81 61 GLU B CA 1
ATOM 1584 C C . GLU B 1 61 ? -4.633 -11.148 -12.211 1 98.81 61 GLU B C 1
ATOM 1586 O O . GLU B 1 61 ? -4.637 -12.109 -11.438 1 98.81 61 GLU B O 1
ATOM 1591 N N . LEU B 1 62 ? -4.973 -9.93 -11.945 1 98.94 62 LEU B N 1
ATOM 1592 C CA . LEU B 1 62 ? -5.457 -9.609 -10.609 1 98.94 62 LEU B CA 1
ATOM 1593 C C . LEU B 1 62 ? -6.898 -9.109 -10.656 1 98.94 62 LEU B C 1
ATOM 1595 O O . LEU B 1 62 ? -7.23 -8.242 -11.469 1 98.94 62 LEU B O 1
ATOM 1599 N N . PHE B 1 63 ? -7.711 -9.688 -9.773 1 98.88 63 PHE B N 1
ATOM 1600 C CA . PHE B 1 63 ? -9.117 -9.297 -9.727 1 98.88 63 PHE B CA 1
ATOM 1601 C C . PHE B 1 63 ? -9.523 -8.906 -8.312 1 98.88 63 PHE B C 1
ATOM 1603 O O . PHE B 1 63 ? -9.25 -9.641 -7.359 1 98.88 63 PHE B O 1
ATOM 1610 N N . ARG B 1 64 ? -10.195 -7.742 -8.203 1 98.88 64 ARG B N 1
ATOM 1611 C CA . ARG B 1 64 ? -10.766 -7.309 -6.934 1 98.88 64 ARG B CA 1
ATOM 1612 C C . ARG B 1 64 ? -11.977 -8.156 -6.562 1 98.88 64 ARG B C 1
ATOM 1614 O O . ARG B 1 64 ? -12.883 -8.344 -7.375 1 98.88 64 ARG B O 1
ATOM 1621 N N . GLU B 1 65 ? -11.922 -8.766 -5.398 1 98.62 65 GLU B N 1
ATOM 1622 C CA . GLU B 1 65 ? -13.094 -9.445 -4.852 1 98.62 65 GLU B CA 1
ATOM 1623 C C . GLU B 1 65 ? -13.609 -8.734 -3.604 1 98.62 65 GLU B C 1
ATOM 1625 O O . GLU B 1 65 ? -13.461 -9.234 -2.488 1 98.62 65 GLU B O 1
ATOM 1630 N N . ALA B 1 66 ? -14.367 -7.781 -3.766 1 98.25 66 ALA B N 1
ATOM 1631 C CA . ALA B 1 66 ? -14.812 -6.898 -2.691 1 98.25 66 ALA B CA 1
ATOM 1632 C C . ALA B 1 66 ? -15.852 -7.582 -1.81 1 98.25 66 ALA B C 1
ATOM 1634 O O . ALA B 1 66 ? -16.031 -7.203 -0.652 1 98.25 66 ALA B O 1
ATOM 1635 N N . LYS B 1 67 ? -16.453 -8.602 -2.283 1 98 67 LYS B N 1
ATOM 1636 C CA . LYS B 1 67 ? -17.516 -9.289 -1.544 1 98 67 LYS B CA 1
ATOM 1637 C C . LYS B 1 67 ? -16.984 -10.578 -0.912 1 98 67 LYS B C 1
ATOM 1639 O O . LYS B 1 67 ? -17.766 -11.398 -0.432 1 98 67 LYS B O 1
ATOM 1644 N N . ASN B 1 68 ? -15.719 -10.742 -0.972 1 98.31 68 ASN B N 1
ATOM 1645 C CA . ASN B 1 68 ? -15.133 -11.914 -0.33 1 98.31 68 ASN B CA 1
ATOM 1646 C C . ASN B 1 68 ? -15.469 -11.961 1.158 1 98.31 68 ASN B C 1
ATOM 1648 O O . ASN B 1 68 ? -15.242 -10.992 1.883 1 98.31 68 ASN B O 1
ATOM 1652 N N . GLU B 1 69 ? -15.992 -13 1.701 1 97.88 69 GLU B N 1
ATOM 1653 C CA . GLU B 1 69 ? -16.484 -13.133 3.068 1 97.88 69 GLU B CA 1
ATOM 1654 C C . GLU B 1 69 ? -15.336 -13.148 4.07 1 97.88 69 GLU B C 1
ATOM 1656 O O . GLU B 1 69 ? -15.516 -12.797 5.238 1 97.88 69 GLU B O 1
ATOM 1661 N N . TYR B 1 70 ? -14.188 -13.523 3.645 1 97.88 70 TYR B N 1
ATOM 1662 C CA . TYR B 1 70 ? -13.062 -13.711 4.547 1 97.88 70 TYR B CA 1
ATOM 1663 C C . TYR B 1 70 ? -12.172 -12.469 4.57 1 97.88 70 TYR B C 1
ATOM 1665 O O . TYR B 1 70 ? -11.492 -12.203 5.562 1 97.88 70 TYR B O 1
ATOM 1673 N N . ASP B 1 71 ? -12.164 -11.766 3.531 1 98.5 71 ASP B N 1
ATOM 1674 C CA . ASP B 1 71 ? -11.305 -10.602 3.367 1 98.5 71 ASP B CA 1
ATOM 1675 C C . ASP B 1 71 ? -11.945 -9.57 2.438 1 98.5 71 ASP B C 1
ATOM 1677 O O . ASP B 1 71 ? -11.977 -9.766 1.22 1 98.5 71 ASP B O 1
ATOM 1681 N N . LYS B 1 72 ? -12.344 -8.461 2.947 1 98.75 72 LYS B N 1
ATOM 1682 C CA . LYS B 1 72 ? -13.016 -7.438 2.15 1 98.75 72 LYS B CA 1
ATOM 1683 C C . LYS B 1 72 ? -12.039 -6.762 1.186 1 98.75 72 LYS B C 1
ATOM 1685 O O . LYS B 1 72 ? -12.453 -6.027 0.288 1 98.75 72 LYS B O 1
ATOM 1690 N N . HIS B 1 73 ? -10.727 -7.012 1.322 1 98.88 73 HIS B N 1
ATOM 1691 C CA . HIS B 1 73 ? -9.727 -6.441 0.434 1 98.88 73 HIS B CA 1
ATOM 1692 C C . HIS B 1 73 ? -9.109 -7.512 -0.462 1 98.88 73 HIS B C 1
ATOM 1694 O O . HIS B 1 73 ? -8.047 -7.297 -1.052 1 98.88 73 HIS B O 1
ATOM 1700 N N . ALA B 1 74 ? -9.75 -8.562 -0.644 1 98.94 74 ALA B N 1
ATOM 1701 C CA . ALA B 1 74 ? -9.242 -9.727 -1.373 1 98.94 74 ALA B CA 1
ATOM 1702 C C . ALA B 1 74 ? -8.945 -9.375 -2.828 1 98.94 74 ALA B C 1
ATOM 1704 O O . ALA B 1 74 ? -9.75 -8.703 -3.486 1 98.94 74 ALA B O 1
ATOM 1705 N N . ILE B 1 75 ? -7.848 -9.844 -3.244 1 98.94 75 ILE B N 1
ATOM 1706 C CA . ILE B 1 75 ? -7.438 -9.758 -4.641 1 98.94 75 ILE B CA 1
ATOM 1707 C C . ILE B 1 75 ? -7.09 -11.148 -5.164 1 98.94 75 ILE B C 1
ATOM 1709 O O . ILE B 1 75 ? -6.094 -11.742 -4.746 1 98.94 75 ILE B O 1
ATOM 1713 N N . LEU B 1 76 ? -7.898 -11.562 -6.078 1 98.88 76 LEU B N 1
ATOM 1714 C CA . LEU B 1 76 ? -7.727 -12.875 -6.699 1 98.88 76 LEU B CA 1
ATOM 1715 C C . LEU B 1 76 ? -6.594 -12.844 -7.719 1 98.88 76 LEU B C 1
ATOM 1717 O O . LEU B 1 76 ? -6.469 -11.891 -8.484 1 98.88 76 LEU B O 1
ATOM 1721 N N . VAL B 1 77 ? -5.836 -13.922 -7.672 1 98.94 77 VAL B N 1
ATOM 1722 C CA . VAL B 1 77 ? -4.75 -14.086 -8.633 1 98.94 77 VAL B CA 1
ATOM 1723 C C . VAL B 1 77 ? -5.074 -15.227 -9.594 1 98.94 77 VAL B C 1
ATOM 1725 O O . VAL B 1 77 ? -5.387 -16.344 -9.164 1 98.94 77 VAL B O 1
ATOM 1728 N N . LYS B 1 78 ? -4.938 -14.906 -10.883 1 98.75 78 LYS B N 1
ATOM 1729 C CA . LYS B 1 78 ? -5.141 -15.938 -11.898 1 98.75 78 LYS B CA 1
ATOM 1730 C C . LYS B 1 78 ? -3.926 -16.047 -12.82 1 98.75 78 LYS B C 1
ATOM 1732 O O . LYS B 1 78 ? -3.273 -15.039 -13.117 1 98.75 78 LYS B O 1
ATOM 1737 N N . TYR B 1 79 ? -3.666 -17.25 -13.219 1 98.62 79 TYR B N 1
ATOM 1738 C CA . TYR B 1 79 ? -2.736 -17.578 -14.289 1 98.62 79 TYR B CA 1
ATOM 1739 C C . TYR B 1 79 ? -3.467 -18.219 -15.469 1 98.62 79 TYR B C 1
ATOM 1741 O O . TYR B 1 79 ? -4.059 -19.297 -15.328 1 98.62 79 TYR B O 1
ATOM 1749 N N . ASN B 1 80 ? -3.451 -17.531 -16.562 1 97.12 80 ASN B N 1
ATOM 1750 C CA . ASN B 1 80 ? -4.141 -18.016 -17.75 1 97.12 80 ASN B CA 1
ATOM 1751 C C . ASN B 1 80 ? -5.598 -18.344 -17.453 1 97.12 80 ASN B C 1
ATOM 1753 O O . ASN B 1 80 ? -6.078 -19.422 -17.828 1 97.12 80 ASN B O 1
ATOM 1757 N N . GLY B 1 81 ? -6.191 -17.469 -16.672 1 97.12 81 GLY B N 1
ATOM 1758 C CA . GLY B 1 81 ? -7.617 -17.578 -16.406 1 97.12 81 GLY B CA 1
ATOM 1759 C C . GLY B 1 81 ? -7.941 -18.516 -15.25 1 97.12 81 GLY B C 1
ATOM 1760 O O . GLY B 1 81 ? -9.086 -18.562 -14.797 1 97.12 81 GLY B O 1
ATOM 1761 N N . GLN B 1 82 ? -6.961 -19.188 -14.758 1 97.31 82 GLN B N 1
ATOM 1762 C CA . GLN B 1 82 ? -7.188 -20.141 -13.672 1 97.31 82 GLN B CA 1
ATOM 1763 C C . GLN B 1 82 ? -6.773 -19.547 -12.328 1 97.31 82 GLN B C 1
ATOM 1765 O O . GLN B 1 82 ? -5.68 -18.984 -12.203 1 97.31 82 GLN B O 1
ATOM 1770 N N . LYS B 1 83 ? -7.664 -19.734 -11.398 1 98.12 83 LYS B N 1
ATOM 1771 C CA . LYS B 1 83 ? -7.359 -19.266 -10.047 1 98.12 83 LYS B CA 1
ATOM 1772 C C . LYS B 1 83 ? -6.168 -20.016 -9.461 1 98.12 83 LYS B C 1
ATOM 1774 O O . LYS B 1 83 ? -6.125 -21.25 -9.484 1 98.12 83 LYS B O 1
ATOM 1779 N N . ILE B 1 84 ? -5.246 -19.219 -8.93 1 98.56 84 ILE B N 1
ATOM 1780 C CA . ILE B 1 84 ? -4.129 -19.891 -8.281 1 98.56 84 ILE B CA 1
ATOM 1781 C C . ILE B 1 84 ? -4.004 -19.422 -6.84 1 98.56 84 ILE B C 1
ATOM 1783 O O . ILE B 1 84 ? -3.15 -19.891 -6.09 1 98.56 84 ILE B O 1
ATOM 1787 N N . GLY B 1 85 ? -4.789 -18.422 -6.426 1 98.62 85 GLY B N 1
ATOM 1788 C CA . GLY B 1 85 ? -4.742 -17.938 -5.055 1 98.62 85 GLY B CA 1
ATOM 1789 C C . GLY B 1 85 ? -5.074 -16.469 -4.93 1 98.62 85 GLY B C 1
ATOM 1790 O O . GLY B 1 85 ? -5.953 -15.961 -5.633 1 98.62 85 GLY B O 1
ATOM 1791 N N . TYR B 1 86 ? -4.434 -15.828 -3.918 1 98.94 86 TYR B N 1
ATOM 1792 C CA . TYR B 1 86 ? -4.734 -14.438 -3.598 1 98.94 86 TYR B CA 1
ATOM 1793 C C . TYR B 1 86 ? -3.461 -13.664 -3.271 1 98.94 86 TYR B C 1
ATOM 1795 O O . TYR B 1 86 ? -2.424 -14.266 -2.973 1 98.94 86 TYR B O 1
ATOM 1803 N N . VAL B 1 87 ? -3.576 -12.367 -3.432 1 98.94 87 VAL B N 1
ATOM 1804 C CA . VAL B 1 87 ? -2.605 -11.523 -2.738 1 98.94 87 VAL B CA 1
ATOM 1805 C C . VAL B 1 87 ? -2.76 -11.695 -1.229 1 98.94 87 VAL B C 1
ATOM 1807 O O . VAL B 1 87 ? -3.879 -11.688 -0.709 1 98.94 87 VAL B O 1
ATOM 1810 N N . PRO B 1 88 ? -1.577 -11.875 -0.512 1 98.88 88 PRO B N 1
ATOM 1811 C CA . PRO B 1 88 ? -1.699 -12.047 0.938 1 98.88 88 PRO B CA 1
ATOM 1812 C C . PRO B 1 88 ? -2.447 -10.891 1.604 1 98.88 88 PRO B C 1
ATOM 1814 O O . PRO B 1 88 ? -2.256 -9.734 1.234 1 98.88 88 PRO B O 1
ATOM 1817 N N . ARG B 1 89 ? -3.189 -11.234 2.65 1 98.75 89 ARG B N 1
ATOM 1818 C CA . ARG B 1 89 ? -4 -10.266 3.383 1 98.75 89 ARG B CA 1
ATOM 1819 C C . ARG B 1 89 ? -3.139 -9.133 3.936 1 98.75 89 ARG B C 1
ATOM 1821 O O . ARG B 1 89 ? -3.557 -7.973 3.939 1 98.75 89 ARG B O 1
ATOM 1828 N N . LYS B 1 90 ? -2.023 -9.453 4.395 1 98.38 90 LYS B N 1
ATOM 1829 C CA . LYS B 1 90 ? -1.153 -8.469 5.043 1 98.38 90 LYS B CA 1
ATOM 1830 C C . LYS B 1 90 ? -0.662 -7.43 4.043 1 98.38 90 LYS B C 1
ATOM 1832 O O . LYS B 1 90 ? -0.146 -6.379 4.438 1 98.38 90 LYS B O 1
ATOM 1837 N N . ASP B 1 91 ? -0.846 -7.652 2.707 1 98.75 91 ASP B N 1
ATOM 1838 C CA . ASP B 1 91 ? -0.245 -6.793 1.693 1 98.75 91 ASP B CA 1
ATOM 1839 C C . ASP B 1 91 ? -1.313 -6.156 0.807 1 98.75 91 ASP B C 1
ATOM 1841 O O . ASP B 1 91 ? -1.005 -5.324 -0.047 1 98.75 91 ASP B O 1
ATOM 1845 N N . ASN B 1 92 ? -2.557 -6.449 0.972 1 98.88 92 ASN B N 1
ATOM 1846 C CA . ASN B 1 92 ? -3.506 -6.199 -0.106 1 98.88 92 ASN B CA 1
ATOM 1847 C C . ASN B 1 92 ? -4.285 -4.906 0.122 1 98.88 92 ASN B C 1
ATOM 1849 O O . ASN B 1 92 ? -5.008 -4.445 -0.766 1 98.88 92 ASN B O 1
ATOM 1853 N N . TYR B 1 93 ? -4.113 -4.258 1.263 1 98.88 93 TYR B N 1
ATOM 1854 C CA . TYR B 1 93 ? -4.996 -3.145 1.599 1 98.88 93 TYR B CA 1
ATOM 1855 C C . TYR B 1 93 ? -4.844 -2.004 0.601 1 98.88 93 TYR B C 1
ATOM 1857 O O . TYR B 1 93 ? -5.793 -1.65 -0.099 1 98.88 93 TYR B O 1
ATOM 1865 N N . VAL B 1 94 ? -3.662 -1.427 0.479 1 98.94 94 VAL B N 1
ATOM 1866 C CA . VAL B 1 94 ? -3.449 -0.292 -0.414 1 98.94 94 VAL B CA 1
ATOM 1867 C C . VAL B 1 94 ? -3.705 -0.716 -1.858 1 98.94 94 VAL B C 1
ATOM 1869 O O . VAL B 1 94 ? -4.301 0.034 -2.635 1 98.94 94 VAL B O 1
ATOM 1872 N N . LEU B 1 95 ? -3.27 -1.887 -2.221 1 98.94 95 LEU B N 1
ATOM 1873 C CA . LEU B 1 95 ? -3.496 -2.404 -3.564 1 98.94 95 LEU B CA 1
ATOM 1874 C C . LEU B 1 95 ? -4.988 -2.461 -3.881 1 98.94 95 LEU B C 1
ATOM 1876 O O . LEU B 1 95 ? -5.406 -2.094 -4.98 1 98.94 95 LEU B O 1
ATOM 1880 N N . SER B 1 96 ? -5.727 -2.971 -2.939 1 98.94 96 SER B N 1
ATOM 1881 C CA . SER B 1 96 ? -7.168 -3.055 -3.148 1 98.94 96 SER B CA 1
ATOM 1882 C C . SER B 1 96 ? -7.781 -1.67 -3.336 1 98.94 96 SER B C 1
ATOM 1884 O O . SER B 1 96 ? -8.703 -1.495 -4.141 1 98.94 96 SER B O 1
ATOM 1886 N N . LYS B 1 97 ? -7.309 -0.701 -2.58 1 98.75 97 LYS B N 1
ATOM 1887 C CA . LYS B 1 97 ? -7.824 0.66 -2.709 1 98.75 97 LYS B CA 1
ATOM 1888 C C . LYS B 1 97 ? -7.5 1.239 -4.082 1 98.75 97 LYS B C 1
ATOM 1890 O O . LYS B 1 97 ? -8.32 1.945 -4.672 1 98.75 97 LYS B O 1
ATOM 1895 N N . LEU B 1 98 ? -6.285 0.965 -4.566 1 98.44 98 LEU B N 1
ATOM 1896 C CA . LEU B 1 98 ? -5.945 1.373 -5.926 1 98.44 98 LEU B CA 1
ATOM 1897 C C . LEU B 1 98 ? -6.938 0.795 -6.93 1 98.44 98 LEU B C 1
ATOM 1899 O O . LEU B 1 98 ? -7.453 1.519 -7.785 1 98.44 98 LEU B O 1
ATOM 1903 N N . MET B 1 99 ? -7.223 -0.417 -6.812 1 98.5 99 MET B N 1
ATOM 1904 C CA . MET B 1 99 ? -8.133 -1.08 -7.742 1 98.5 99 MET B CA 1
ATOM 1905 C C . MET B 1 99 ? -9.547 -0.534 -7.598 1 98.5 99 MET B C 1
ATOM 1907 O O . MET B 1 99 ? -10.234 -0.313 -8.594 1 98.5 99 MET B O 1
ATOM 1911 N N . ASP B 1 100 ? -9.953 -0.33 -6.355 1 97.88 100 ASP B N 1
ATOM 1912 C CA . ASP B 1 100 ? -11.266 0.247 -6.109 1 97.88 100 ASP B CA 1
ATOM 1913 C C . ASP B 1 100 ? -11.383 1.637 -6.73 1 97.88 100 ASP B C 1
ATOM 1915 O O . ASP B 1 100 ? -12.477 2.07 -7.098 1 97.88 100 ASP B O 1
ATOM 1919 N N . GLY B 1 101 ? -10.273 2.264 -6.828 1 96.5 101 GLY B N 1
ATOM 1920 C CA . GLY B 1 101 ? -10.242 3.58 -7.441 1 96.5 101 GLY B CA 1
ATOM 1921 C C . GLY B 1 101 ? -10.117 3.531 -8.953 1 96.5 101 GLY B C 1
ATOM 1922 O O . GLY B 1 101 ? -9.922 4.562 -9.602 1 96.5 101 GLY B O 1
ATOM 1923 N N . GLY B 1 102 ? -10.102 2.432 -9.531 1 95.5 102 GLY B N 1
ATOM 1924 C CA . GLY B 1 102 ? -10.133 2.301 -10.977 1 95.5 102 GLY B CA 1
ATOM 1925 C C . GLY B 1 102 ? -8.766 2.064 -11.586 1 95.5 102 GLY B C 1
ATOM 1926 O O . GLY B 1 102 ? -8.617 2.041 -12.805 1 95.5 102 GLY B O 1
ATOM 1927 N N . LYS B 1 103 ? -7.828 1.843 -10.773 1 96.56 103 LYS B N 1
ATOM 1928 C CA . LYS B 1 103 ? -6.492 1.587 -11.297 1 96.56 103 LYS B CA 1
ATOM 1929 C C . LYS B 1 103 ? -6.324 0.12 -11.688 1 96.56 103 LYS B C 1
ATOM 1931 O O . LYS B 1 103 ? -6.898 -0.765 -11.047 1 96.56 103 LYS B O 1
ATOM 1936 N N . GLN B 1 104 ? -5.543 -0.098 -12.734 1 97.44 104 GLN B N 1
ATOM 1937 C CA . GLN B 1 104 ? -5.281 -1.451 -13.211 1 97.44 104 GLN B CA 1
ATOM 1938 C C . GLN B 1 104 ? -3.957 -1.979 -12.664 1 97.44 104 GLN B C 1
ATOM 1940 O O . GLN B 1 104 ? -2.912 -1.345 -12.828 1 97.44 104 GLN B O 1
ATOM 1945 N N . LEU B 1 105 ? -4.051 -3.109 -11.992 1 98.69 105 LEU B N 1
ATOM 1946 C CA . LEU B 1 105 ? -2.871 -3.812 -11.5 1 98.69 105 LEU B CA 1
ATOM 1947 C C . LEU B 1 105 ? -2.701 -5.152 -12.203 1 98.69 105 LEU B C 1
ATOM 1949 O O . LEU B 1 105 ? -3.676 -5.738 -12.68 1 98.69 105 LEU B O 1
ATOM 1953 N N . TYR B 1 106 ? -1.45 -5.605 -12.281 1 98.75 106 TYR B N 1
ATOM 1954 C CA . TYR B 1 106 ? -1.145 -6.945 -12.781 1 98.75 106 TYR B CA 1
ATOM 1955 C C . TYR B 1 106 ? 0.092 -7.512 -12.094 1 98.75 106 TYR B C 1
ATOM 1957 O O . TYR B 1 106 ? 0.805 -6.789 -11.391 1 98.75 106 TYR B O 1
ATOM 1965 N N . GLY B 1 107 ? 0.234 -8.781 -12.211 1 98.81 107 GLY B N 1
ATOM 1966 C CA . GLY B 1 107 ? 1.373 -9.461 -11.617 1 98.81 107 GLY B CA 1
ATOM 1967 C C . GLY B 1 107 ? 2.334 -10.023 -12.648 1 98.81 107 GLY B C 1
ATOM 1968 O O . GLY B 1 107 ? 1.957 -10.234 -13.805 1 98.81 107 GLY B O 1
ATOM 1969 N N . VAL B 1 108 ? 3.559 -10.227 -12.266 1 98.88 108 VAL B N 1
ATOM 1970 C CA . VAL B 1 108 ? 4.582 -10.922 -13.039 1 98.88 108 VAL B CA 1
ATOM 1971 C C . VAL B 1 108 ? 5.297 -11.945 -12.164 1 98.88 108 VAL B C 1
ATOM 1973 O O . VAL B 1 108 ? 5.836 -11.594 -11.109 1 98.88 108 VAL B O 1
ATOM 1976 N N . VAL B 1 109 ? 5.289 -13.188 -12.617 1 98.94 109 VAL B N 1
ATOM 1977 C CA . VAL B 1 109 ? 5.93 -14.242 -11.844 1 98.94 109 VAL B CA 1
ATOM 1978 C C . VAL B 1 109 ? 7.426 -13.961 -11.727 1 98.94 109 VAL B C 1
ATOM 1980 O O . VAL B 1 109 ? 8.109 -13.781 -12.734 1 98.94 109 VAL B O 1
ATOM 1983 N N . GLU B 1 110 ? 7.871 -13.867 -10.484 1 98.88 110 GLU B N 1
ATOM 1984 C CA . GLU B 1 110 ? 9.297 -13.68 -10.219 1 98.88 110 GLU B CA 1
ATOM 1985 C C . GLU B 1 110 ? 10 -15.016 -10.023 1 98.88 110 GLU B C 1
ATOM 1987 O O . GLU B 1 110 ? 11.102 -15.219 -10.547 1 98.88 110 GLU B O 1
ATOM 1992 N N . SER B 1 111 ? 9.469 -15.93 -9.242 1 98.56 111 SER B N 1
ATOM 1993 C CA . SER B 1 111 ? 9.992 -17.266 -8.977 1 98.56 111 SER B CA 1
ATOM 1994 C C . SER B 1 111 ? 8.891 -18.203 -8.5 1 98.56 111 SER B C 1
ATOM 1996 O O . SER B 1 111 ? 7.832 -17.766 -8.047 1 98.56 111 SER B O 1
ATOM 1998 N N . PHE B 1 112 ? 9.094 -19.484 -8.742 1 98.19 112 PHE B N 1
ATOM 1999 C CA . PHE B 1 112 ? 8.195 -20.516 -8.227 1 98.19 112 PHE B CA 1
ATOM 2000 C C . PHE B 1 112 ? 8.93 -21.828 -8.062 1 98.19 112 PHE B C 1
ATOM 2002 O O . PHE B 1 112 ? 10 -22.031 -8.648 1 98.19 112 PHE B O 1
ATOM 2009 N N . GLY B 1 113 ? 8.367 -22.641 -7.188 1 96.19 113 GLY B N 1
ATOM 2010 C CA . GLY B 1 113 ? 8.977 -23.938 -6.969 1 96.19 113 GLY B CA 1
ATOM 2011 C C . GLY B 1 113 ? 8.336 -24.734 -5.844 1 96.19 113 GLY B C 1
ATOM 2012 O O . GLY B 1 113 ? 7.227 -24.406 -5.406 1 96.19 113 GLY B O 1
ATOM 2013 N N . ILE B 1 114 ? 8.953 -25.828 -5.672 1 92.75 114 ILE B N 1
ATOM 2014 C CA . ILE B 1 114 ? 8.57 -26.703 -4.57 1 92.75 114 ILE B CA 1
ATOM 2015 C C . ILE B 1 114 ? 9.688 -26.766 -3.535 1 92.75 114 ILE B C 1
ATOM 2017 O O . ILE B 1 114 ? 10.852 -26.984 -3.881 1 92.75 114 ILE B O 1
ATOM 2021 N N . ASP B 1 115 ? 9.383 -26.219 -2.334 1 86.44 115 ASP B N 1
ATOM 2022 C CA . ASP B 1 115 ? 10.391 -26.266 -1.275 1 86.44 115 ASP B CA 1
ATOM 2023 C C . ASP B 1 115 ? 10.039 -27.344 -0.244 1 86.44 115 ASP B C 1
ATOM 2025 O O . ASP B 1 115 ? 8.875 -27.734 -0.127 1 86.44 115 ASP B O 1
ATOM 2029 N N . GLU B 1 116 ? 11.023 -28.094 0.076 1 76.44 116 GLU B N 1
ATOM 2030 C CA . GLU B 1 116 ? 10.828 -29.094 1.129 1 76.44 116 GLU B CA 1
ATOM 2031 C C . GLU B 1 116 ? 11 -28.469 2.512 1 76.44 116 GLU B C 1
ATOM 2033 O O . GLU B 1 116 ? 11.969 -27.75 2.764 1 76.44 116 GLU B O 1
ATOM 2038 N N . VAL B 1 117 ? 9.797 -28.062 3.023 1 67.38 117 VAL B N 1
ATOM 2039 C CA . VAL B 1 117 ? 9.938 -27.531 4.379 1 67.38 117 VAL B CA 1
ATOM 2040 C C . VAL B 1 117 ? 10.383 -28.641 5.324 1 67.38 117 VAL B C 1
ATOM 2042 O O . VAL B 1 117 ? 10.617 -29.781 4.891 1 67.38 117 VAL B O 1
ATOM 2045 N N . TYR B 1 118 ? 9.688 -28.406 6.652 1 61.16 118 TYR B N 1
ATOM 2046 C CA . TYR B 1 118 ? 9.953 -29.25 7.809 1 61.16 118 TYR B CA 1
ATOM 2047 C C . TYR B 1 118 ? 9.312 -30.625 7.633 1 61.16 118 TYR B C 1
ATOM 2049 O O . TYR B 1 118 ? 8.156 -30.734 7.223 1 61.16 118 TYR B O 1
ATOM 2057 N N . GLU B 1 119 ? 10.023 -31.594 7.996 1 64.56 119 GLU B N 1
ATOM 2058 C CA . GLU B 1 119 ? 9.727 -33 8.18 1 64.56 119 GLU B CA 1
ATOM 2059 C C . GLU B 1 119 ? 9.391 -33.688 6.852 1 64.56 119 GLU B C 1
ATOM 2061 O O . GLU B 1 119 ? 8.617 -34.656 6.812 1 64.56 119 GLU B O 1
ATOM 2066 N N . GLY B 1 120 ? 9.766 -33 5.844 1 70 120 GLY B N 1
ATOM 2067 C CA . GLY B 1 120 ? 9.664 -33.781 4.633 1 70 120 GLY B CA 1
ATOM 2068 C C . GLY B 1 120 ? 8.445 -33.438 3.797 1 70 120 GLY B C 1
ATOM 2069 O O . GLY B 1 120 ? 8.18 -34.094 2.789 1 70 120 GLY B O 1
ATOM 2070 N N . TYR B 1 121 ? 7.547 -32.5 4.293 1 80.12 121 TYR B N 1
ATOM 2071 C CA . TYR B 1 121 ? 6.391 -32.219 3.455 1 80.12 121 TYR B CA 1
ATOM 2072 C C . TYR B 1 121 ? 6.691 -31.062 2.5 1 80.12 121 TYR B C 1
ATOM 2074 O O . TYR B 1 121 ? 7.062 -29.969 2.93 1 80.12 121 TYR B O 1
ATOM 2082 N N . PRO B 1 122 ? 6.605 -31.406 1.171 1 84.75 122 PRO B N 1
ATOM 2083 C CA . PRO B 1 122 ? 6.875 -30.375 0.166 1 84.75 122 PRO B CA 1
ATOM 2084 C C . PRO B 1 122 ? 5.828 -29.266 0.159 1 84.75 122 PRO B C 1
ATOM 2086 O O . PRO B 1 122 ? 4.66 -29.516 0.48 1 84.75 122 PRO B O 1
ATOM 2089 N N . PHE B 1 123 ? 6.258 -28.062 0.024 1 90.5 123 PHE B N 1
ATOM 2090 C CA . PHE B 1 123 ? 5.348 -26.938 -0.154 1 90.5 123 PHE B CA 1
ATOM 2091 C C . PHE B 1 123 ? 5.652 -26.188 -1.447 1 90.5 123 PHE B C 1
ATOM 2093 O O . PHE B 1 123 ? 6.82 -26.016 -1.806 1 90.5 123 PHE B O 1
ATOM 2100 N N . LYS B 1 124 ? 4.617 -25.859 -2.178 1 94.88 124 LYS B N 1
ATOM 2101 C CA . LYS B 1 124 ? 4.742 -25.094 -3.414 1 94.88 124 LYS B CA 1
ATOM 2102 C C . LYS B 1 124 ? 4.664 -23.594 -3.145 1 94.88 124 LYS B C 1
ATOM 2104 O O . LYS B 1 124 ? 3.945 -23.156 -2.244 1 94.88 124 LYS B O 1
ATOM 2109 N N . PHE B 1 125 ? 5.445 -22.906 -3.883 1 97.38 125 PHE B N 1
ATOM 2110 C CA . PHE B 1 125 ? 5.387 -21.453 -3.74 1 97.38 125 PHE B CA 1
ATOM 2111 C C . PHE B 1 125 ? 5.43 -20.781 -5.102 1 97.38 125 PHE B C 1
ATOM 2113 O O . PHE B 1 125 ? 5.949 -21.344 -6.066 1 97.38 125 PHE B O 1
ATOM 2120 N N . VAL B 1 126 ? 4.805 -19.656 -5.219 1 98.62 126 VAL B N 1
ATOM 2121 C CA . VAL B 1 126 ? 4.895 -18.703 -6.32 1 98.62 126 VAL B CA 1
ATOM 2122 C C . VAL B 1 126 ? 5.148 -17.312 -5.77 1 98.62 126 VAL B C 1
ATOM 2124 O O . VAL B 1 126 ? 4.359 -16.797 -4.973 1 98.62 126 VAL B O 1
ATOM 2127 N N . ASN B 1 127 ? 6.23 -16.672 -6.105 1 98.88 127 ASN B N 1
ATOM 2128 C CA . ASN B 1 127 ? 6.508 -15.258 -5.852 1 98.88 127 ASN B CA 1
ATOM 2129 C C . ASN B 1 127 ? 6.277 -14.406 -7.094 1 98.88 127 ASN B C 1
ATOM 2131 O O . ASN B 1 127 ? 6.652 -14.805 -8.203 1 98.88 127 ASN B O 1
ATOM 2135 N N . PHE B 1 128 ? 5.684 -13.289 -6.848 1 98.94 128 PHE B N 1
ATOM 2136 C CA . PHE B 1 128 ? 5.398 -12.469 -8.016 1 98.94 128 PHE B CA 1
ATOM 2137 C C . PHE B 1 128 ? 5.461 -10.984 -7.664 1 98.94 128 PHE B C 1
ATOM 2139 O O . PHE B 1 128 ? 5.32 -10.617 -6.496 1 98.94 128 PHE B O 1
ATOM 2146 N N . LYS B 1 129 ? 5.723 -10.156 -8.672 1 98.94 129 LYS B N 1
ATOM 2147 C CA . LYS B 1 129 ? 5.73 -8.695 -8.586 1 98.94 129 LYS B CA 1
ATOM 2148 C C . LYS B 1 129 ? 4.395 -8.109 -9.031 1 98.94 129 LYS B C 1
ATOM 2150 O O . LYS B 1 129 ? 3.768 -8.617 -9.961 1 98.94 129 LYS B O 1
ATOM 2155 N N . ILE B 1 130 ? 4.023 -7.066 -8.328 1 98.94 130 ILE B N 1
ATOM 2156 C CA . ILE B 1 130 ? 2.795 -6.367 -8.695 1 98.94 130 ILE B CA 1
ATOM 2157 C C . ILE B 1 130 ? 3.131 -4.988 -9.25 1 98.94 130 ILE B C 1
ATOM 2159 O O . ILE B 1 130 ? 3.943 -4.262 -8.672 1 98.94 130 ILE B O 1
ATOM 2163 N N . PHE B 1 131 ? 2.461 -4.711 -10.367 1 98.88 131 PHE B N 1
ATOM 2164 C CA . PHE B 1 131 ? 2.684 -3.438 -11.039 1 98.88 131 PHE B CA 1
ATOM 2165 C C . PHE B 1 131 ? 1.374 -2.67 -11.195 1 98.88 131 PHE B C 1
ATOM 2167 O O . PHE B 1 131 ? 0.312 -3.271 -11.367 1 98.88 131 PHE B O 1
ATOM 2174 N N . LEU B 1 132 ? 1.485 -1.361 -11.094 1 98.5 132 LEU B N 1
ATOM 2175 C CA . LEU B 1 132 ? 0.434 -0.452 -11.539 1 98.5 132 LEU B CA 1
ATOM 2176 C C . LEU B 1 132 ? 0.62 -0.078 -13.008 1 98.5 132 LEU B C 1
ATOM 2178 O O . LEU B 1 132 ? 1.687 0.399 -13.398 1 98.5 132 LEU B O 1
ATOM 2182 N N . LYS B 1 133 ? -0.408 -0.341 -13.766 1 95.62 133 LYS B N 1
ATOM 2183 C CA . LYS B 1 133 ? -0.356 0.055 -15.172 1 95.62 133 LYS B CA 1
ATOM 2184 C C . LYS B 1 133 ? -0.496 1.566 -15.32 1 95.62 133 LYS B C 1
ATOM 2186 O O . LYS B 1 133 ? -1.479 2.152 -14.867 1 95.62 133 LYS B O 1
ATOM 2191 N N . ASP B 1 134 ? 0.562 2.248 -15.664 1 81.69 134 ASP B N 1
ATOM 2192 C CA . ASP B 1 134 ? 0.512 3.703 -15.781 1 81.69 134 ASP B CA 1
ATOM 2193 C C . ASP B 1 134 ? 0.189 4.129 -17.219 1 81.69 134 ASP B C 1
ATOM 2195 O O . ASP B 1 134 ? 0.748 3.586 -18.172 1 81.69 134 ASP B O 1
ATOM 2199 N N . HIS B 1 135 ? -0.976 4.773 -17.406 1 65.56 135 HIS B N 1
ATOM 2200 C CA . HIS B 1 135 ? -1.357 5.266 -18.719 1 65.56 135 HIS B CA 1
ATOM 2201 C C . HIS B 1 135 ? -0.783 6.652 -18.984 1 65.56 135 HIS B C 1
ATOM 2203 O O . HIS B 1 135 ? -0.553 7.418 -18.047 1 65.56 135 HIS B O 1
#

Solvent-accessible surface area (backbone atoms only — not comparable to full-atom values): 15270 Å² total; per-residue (Å²): 133,85,79,75,75,75,75,60,60,67,58,49,49,52,50,44,39,54,68,72,64,42,70,69,64,74,72,47,71,60,25,62,45,50,75,46,54,52,34,60,42,88,75,37,89,62,45,68,64,46,60,76,68,62,50,74,66,34,70,29,48,58,40,83,33,65,79,42,91,88,37,63,45,33,31,39,32,24,51,92,86,37,76,50,32,24,51,40,77,93,67,21,54,49,56,36,28,41,42,73,58,69,48,52,54,36,34,31,31,64,45,69,50,73,42,70,53,77,95,71,48,72,42,74,50,41,32,29,34,32,31,39,63,46,123,132,85,78,76,75,73,76,62,60,67,56,49,49,51,49,45,37,49,69,71,61,41,71,67,68,75,72,47,70,60,25,62,44,50,74,46,54,52,33,59,41,90,76,36,89,61,44,68,65,47,60,75,67,60,51,76,66,33,69,29,47,58,41,84,33,64,79,41,90,87,37,62,44,34,31,39,30,23,51,90,86,38,76,49,33,24,52,40,78,94,67,22,56,49,57,36,28,43,41,74,59,70,46,53,55,36,33,31,32,66,44,70,50,73,43,71,51,80,92,71,49,71,40,75,49,41,32,30,36,33,30,38,62,46,122

Organism: NCBI:txid230361